Protein AF-A0A1V2QQ95-F1 (afdb_monomer_lite)

Structure (mmCIF, N/CA/C/O backbone):
data_AF-A0A1V2QQ95-F1
#
_entry.id   AF-A0A1V2QQ95-F1
#
loop_
_atom_site.group_PDB
_atom_site.id
_atom_site.type_symbol
_atom_site.label_atom_id
_atom_site.label_alt_id
_atom_site.label_comp_id
_atom_site.label_asym_id
_atom_site.label_entity_id
_atom_site.label_seq_id
_atom_site.pdbx_PDB_ins_code
_atom_site.Cartn_x
_atom_site.Cartn_y
_atom_site.Cartn_z
_atom_site.occupancy
_atom_site.B_iso_or_equiv
_atom_site.auth_seq_id
_atom_site.auth_comp_id
_atom_site.auth_asym_id
_atom_site.auth_atom_id
_atom_site.pdbx_PDB_model_num
ATOM 1 N N . MET A 1 1 ? -4.176 7.334 9.363 1.00 93.50 1 MET A N 1
ATOM 2 C CA . MET A 1 1 ? -3.766 6.579 8.163 1.00 93.50 1 MET A CA 1
ATOM 3 C C . MET A 1 1 ? -2.448 7.139 7.663 1.00 93.50 1 MET A C 1
ATOM 5 O O . MET A 1 1 ? -2.252 8.344 7.763 1.00 93.50 1 MET A O 1
ATOM 9 N N . VAL A 1 2 ? -1.557 6.286 7.158 1.00 97.81 2 VAL A N 1
ATOM 10 C CA . VAL A 1 2 ? -0.362 6.724 6.417 1.00 97.81 2 VAL A CA 1
ATOM 11 C C . VAL A 1 2 ? -0.610 6.485 4.929 1.00 97.81 2 VAL A C 1
ATOM 13 O O . VAL A 1 2 ? -0.994 5.378 4.548 1.00 97.81 2 VAL A O 1
ATOM 16 N N . LEU A 1 3 ? -0.411 7.517 4.114 1.00 97.88 3 LEU A N 1
ATOM 17 C CA . LEU A 1 3 ? -0.564 7.515 2.664 1.00 97.88 3 LEU A CA 1
ATOM 18 C C . LEU A 1 3 ? 0.804 7.745 2.015 1.00 97.88 3 LEU A C 1
ATOM 20 O O . LEU A 1 3 ? 1.397 8.804 2.184 1.00 97.88 3 LEU A O 1
ATOM 24 N N . GLY A 1 4 ? 1.287 6.758 1.264 1.00 98.12 4 GLY A N 1
ATOM 25 C CA . GLY A 1 4 ? 2.374 6.940 0.308 1.00 98.12 4 GLY A CA 1
ATOM 26 C C . GLY A 1 4 ? 1.791 7.271 -1.059 1.00 98.12 4 GLY A C 1
ATOM 27 O O . GLY A 1 4 ? 1.006 6.479 -1.584 1.00 98.12 4 GLY A O 1
ATOM 28 N N . ARG A 1 5 ? 2.149 8.420 -1.621 1.00 97.44 5 ARG A N 1
ATOM 29 C CA . ARG A 1 5 ? 1.625 8.914 -2.895 1.00 97.44 5 ARG A CA 1
ATOM 30 C C . ARG A 1 5 ? 2.735 8.951 -3.939 1.00 97.44 5 ARG A C 1
ATOM 32 O O . ARG A 1 5 ? 3.762 9.581 -3.718 1.00 97.44 5 ARG A O 1
ATOM 39 N N . ALA A 1 6 ? 2.518 8.308 -5.081 1.00 96.75 6 ALA A N 1
ATOM 40 C CA . ALA A 1 6 ? 3.438 8.430 -6.199 1.00 96.75 6 ALA A CA 1
ATOM 41 C C . ALA A 1 6 ? 3.360 9.810 -6.867 1.00 96.75 6 ALA A C 1
ATOM 43 O O . ALA A 1 6 ? 2.293 10.422 -6.910 1.00 96.75 6 ALA A O 1
ATOM 44 N N . THR A 1 7 ? 4.476 10.273 -7.431 1.00 96.38 7 THR A N 1
ATOM 45 C CA . THR A 1 7 ? 4.555 11.552 -8.165 1.00 96.38 7 THR A CA 1
ATOM 46 C C . THR A 1 7 ? 4.824 11.378 -9.659 1.00 96.38 7 THR A C 1
ATOM 48 O O . THR A 1 7 ? 5.127 12.357 -10.338 1.00 96.38 7 THR A O 1
ATOM 51 N N . ASP A 1 8 ? 4.778 10.147 -10.176 1.00 94.44 8 ASP A N 1
ATOM 52 C CA . ASP A 1 8 ? 4.948 9.891 -11.608 1.00 94.44 8 ASP A CA 1
ATOM 53 C C . ASP A 1 8 ? 3.759 10.482 -12.392 1.00 94.44 8 ASP A C 1
ATOM 55 O O . ASP A 1 8 ? 2.617 10.082 -12.141 1.00 94.44 8 ASP A O 1
ATOM 59 N N . PRO A 1 9 ? 3.988 11.406 -13.349 1.00 93.12 9 PRO A N 1
ATOM 60 C CA . PRO A 1 9 ? 2.925 11.964 -14.184 1.00 93.12 9 PRO A CA 1
ATOM 61 C C . PRO A 1 9 ? 2.194 10.921 -15.047 1.00 93.12 9 PRO A C 1
ATOM 63 O O . PRO A 1 9 ? 1.116 11.217 -15.559 1.00 93.12 9 PRO A O 1
ATOM 66 N N . ALA A 1 10 ? 2.733 9.707 -15.213 1.00 91.69 10 ALA A N 1
ATOM 67 C CA . ALA A 1 10 ? 2.034 8.607 -15.875 1.00 91.69 10 ALA A CA 1
ATOM 68 C C . ALA A 1 10 ? 0.791 8.126 -15.100 1.00 91.69 10 ALA A C 1
ATOM 70 O O . ALA A 1 10 ? -0.090 7.497 -15.692 1.00 91.69 10 ALA A O 1
ATOM 71 N N . PHE A 1 11 ? 0.693 8.429 -13.800 1.00 94.81 11 PHE A N 1
ATOM 72 C CA . PHE A 1 11 ? -0.477 8.113 -12.987 1.00 94.81 11 PHE A CA 1
ATOM 73 C C . PHE A 1 11 ? -1.604 9.133 -13.173 1.00 94.81 11 PHE A C 1
ATOM 75 O O . PHE A 1 11 ? -1.797 10.065 -12.394 1.00 94.81 11 PHE A O 1
ATOM 82 N N . THR A 1 12 ? -2.380 8.925 -14.231 1.00 96.25 12 THR A N 1
ATOM 83 C CA . THR A 1 12 ? -3.484 9.808 -14.635 1.00 96.25 12 THR A CA 1
ATOM 84 C C . THR A 1 12 ? -4.732 9.693 -13.759 1.00 96.25 12 THR A C 1
ATOM 86 O O . THR A 1 12 ? -5.551 10.610 -13.737 1.00 96.25 12 THR A O 1
ATOM 89 N N . ALA A 1 13 ? -4.915 8.577 -13.045 1.00 95.25 13 ALA A N 1
ATOM 90 C CA . ALA A 1 13 ? -6.100 8.342 -12.220 1.00 95.25 13 ALA A CA 1
ATOM 91 C C . ALA A 1 13 ? -5.911 8.766 -10.754 1.00 95.25 13 ALA A C 1
ATOM 93 O O . ALA A 1 13 ? -6.912 8.890 -10.040 1.00 95.25 13 ALA A O 1
ATOM 94 N N . LEU A 1 14 ? -4.665 9.010 -10.328 1.00 95.25 14 LEU A N 1
ATOM 95 C CA . LEU A 1 14 ? -4.261 9.230 -8.938 1.00 95.25 14 LEU A CA 1
ATOM 96 C C . LEU A 1 14 ? -5.127 10.248 -8.194 1.00 95.25 14 LEU A C 1
ATOM 98 O O . LEU A 1 14 ? -5.685 9.913 -7.153 1.00 95.25 14 LEU A O 1
ATOM 102 N N . ASP A 1 15 ? -5.258 11.471 -8.712 1.00 95.88 15 ASP A N 1
ATOM 103 C CA . ASP A 1 15 ? -5.989 12.532 -8.008 1.00 95.88 15 ASP A CA 1
ATOM 104 C C . ASP A 1 15 ? -7.464 12.180 -7.841 1.00 95.88 15 ASP A C 1
ATOM 106 O O . ASP A 1 15 ? -7.989 12.198 -6.728 1.00 95.88 15 ASP A O 1
ATOM 110 N N . SER A 1 16 ? -8.113 11.759 -8.931 1.00 96.50 16 SER A N 1
ATOM 111 C CA . SER A 1 16 ? -9.520 11.352 -8.889 1.00 96.50 16 SER A CA 1
ATOM 112 C C . SER A 1 16 ? -9.752 10.194 -7.913 1.00 96.50 16 SER A C 1
ATOM 114 O O . SER A 1 16 ? -10.780 10.138 -7.239 1.00 96.50 16 SER A O 1
ATOM 116 N N . HIS A 1 17 ? -8.793 9.268 -7.837 1.00 96.12 17 HIS A N 1
ATOM 117 C CA . HIS A 1 17 ? -8.827 8.116 -6.951 1.00 96.12 17 HIS A CA 1
ATOM 118 C C . HIS A 1 17 ? -8.676 8.536 -5.490 1.00 96.12 17 HIS A C 1
ATOM 120 O O . HIS A 1 17 ? -9.495 8.169 -4.653 1.00 96.12 17 HIS A O 1
ATOM 126 N N . LEU A 1 18 ? -7.675 9.359 -5.171 1.00 95.25 18 LEU A N 1
ATOM 127 C CA . LEU A 1 18 ? -7.460 9.834 -3.806 1.00 95.25 18 LEU A CA 1
ATOM 128 C C . LEU A 1 18 ? -8.619 10.696 -3.295 1.00 95.25 18 LEU A C 1
ATOM 130 O O . LEU A 1 18 ? -8.930 10.605 -2.108 1.00 95.25 18 LEU A O 1
ATOM 134 N N . THR A 1 19 ? -9.298 11.460 -4.158 1.00 95.31 19 THR A N 1
ATOM 135 C CA . THR A 1 19 ? -10.552 12.138 -3.794 1.00 95.31 19 THR A CA 1
ATOM 136 C C . THR A 1 19 ? -11.601 11.129 -3.329 1.00 95.31 19 THR A C 1
ATOM 138 O O . THR A 1 19 ? -12.083 11.240 -2.206 1.00 95.31 19 THR A O 1
ATOM 141 N N . ARG A 1 20 ? -11.873 10.072 -4.109 1.00 94.12 20 ARG A N 1
ATOM 142 C CA . ARG A 1 20 ? -12.850 9.034 -3.724 1.00 94.12 20 ARG A CA 1
ATOM 143 C C . ARG A 1 20 ? -12.475 8.314 -2.429 1.00 94.12 20 ARG A C 1
ATOM 145 O O . ARG A 1 20 ? -13.341 8.039 -1.603 1.00 94.12 20 ARG A O 1
ATOM 152 N N . VAL A 1 21 ? -11.189 8.029 -2.226 1.00 92.31 21 VAL A N 1
ATOM 153 C CA . VAL A 1 21 ? -10.689 7.409 -0.988 1.00 92.31 21 VAL A CA 1
ATOM 154 C C . VAL A 1 21 ? -10.898 8.337 0.214 1.00 92.31 21 VAL A C 1
ATOM 156 O O . VAL A 1 21 ? -11.308 7.868 1.275 1.00 92.31 21 VAL A O 1
ATOM 159 N N . ARG A 1 22 ? -10.644 9.643 0.067 1.00 92.00 22 ARG A N 1
ATOM 160 C CA . ARG A 1 22 ? -10.871 10.636 1.130 1.00 92.00 22 ARG A CA 1
ATOM 161 C C . ARG A 1 22 ? -12.356 10.776 1.457 1.00 92.00 22 ARG A C 1
ATOM 163 O O . ARG A 1 22 ? -12.709 10.737 2.633 1.00 92.00 22 ARG A O 1
ATOM 170 N N . ASP A 1 23 ? -13.207 10.843 0.439 1.00 91.31 23 ASP A N 1
ATOM 171 C CA . ASP A 1 23 ? -14.662 10.941 0.601 1.00 91.31 23 ASP A CA 1
ATOM 172 C C . ASP A 1 23 ? -15.246 9.701 1.292 1.00 91.31 23 ASP A C 1
ATOM 174 O O . ASP A 1 23 ? -16.159 9.805 2.110 1.00 91.31 23 ASP A O 1
ATOM 178 N N . ALA A 1 24 ? -14.686 8.519 1.019 1.00 87.81 24 ALA A N 1
ATOM 179 C CA . ALA A 1 24 ? -15.089 7.273 1.663 1.00 87.81 24 ALA A CA 1
ATOM 180 C C . ALA A 1 24 ? -14.653 7.160 3.136 1.00 87.81 24 ALA A C 1
ATOM 182 O O . ALA A 1 24 ? -15.141 6.276 3.842 1.00 87.81 24 ALA A O 1
ATOM 183 N N . LEU A 1 25 ? -13.727 8.009 3.598 1.00 86.56 25 LEU A N 1
ATOM 184 C CA . LEU A 1 25 ? -13.100 7.931 4.921 1.00 86.56 25 LEU A CA 1
ATOM 185 C C . LEU A 1 25 ? -13.152 9.273 5.671 1.00 86.56 25 LEU A C 1
ATOM 187 O O . LEU A 1 25 ? -12.103 9.813 6.053 1.00 86.56 25 LEU A O 1
ATOM 191 N N . PRO A 1 26 ? -14.359 9.817 5.928 1.00 84.50 26 PRO A N 1
ATOM 192 C CA . PRO A 1 26 ? -14.502 11.071 6.652 1.00 84.50 26 PRO A CA 1
ATOM 193 C C . PRO A 1 26 ? -13.953 10.942 8.080 1.00 84.50 26 PRO A C 1
ATOM 195 O O . PRO A 1 26 ? -14.131 9.928 8.753 1.00 84.50 26 PRO A O 1
ATOM 198 N N . GLY A 1 27 ? -13.262 11.983 8.552 1.00 85.12 27 GLY A N 1
ATOM 199 C CA . GLY A 1 27 ? -12.723 12.043 9.918 1.00 85.12 27 GLY A CA 1
ATOM 200 C C . GLY A 1 27 ? -11.434 11.247 10.159 1.00 85.12 27 GLY A C 1
ATOM 201 O O . GLY A 1 27 ? -10.900 11.278 11.267 1.00 85.12 27 GLY A O 1
ATOM 202 N N . VAL A 1 28 ? -10.883 10.568 9.148 1.00 87.44 28 VAL A N 1
ATOM 203 C CA . VAL A 1 28 ? -9.571 9.917 9.264 1.00 87.44 28 VAL A CA 1
ATOM 204 C C . VAL A 1 28 ? -8.459 10.965 9.215 1.00 87.44 28 VAL A C 1
ATOM 206 O O . VAL A 1 28 ? -8.436 11.815 8.332 1.00 87.44 28 VAL A O 1
ATOM 209 N N . SER A 1 29 ? -7.496 10.894 10.138 1.00 91.56 29 SER A N 1
ATOM 210 C CA . SER A 1 29 ? -6.269 11.701 10.070 1.00 91.56 29 SER A CA 1
ATOM 211 C C . SER A 1 29 ? -5.281 11.105 9.067 1.00 91.56 29 SER A C 1
ATOM 213 O O . SER A 1 29 ? -5.034 9.893 9.084 1.00 91.56 29 SER A O 1
ATOM 215 N N . TRP A 1 30 ? -4.673 11.950 8.235 1.00 93.69 30 TRP A N 1
ATOM 216 C CA . TRP A 1 30 ? -3.773 11.544 7.154 1.00 93.69 30 TRP A CA 1
ATOM 217 C C . TRP A 1 30 ? -2.354 12.031 7.420 1.00 93.69 30 TRP A C 1
ATOM 219 O O . TRP A 1 30 ? -2.137 13.216 7.653 1.00 93.69 30 TRP A O 1
ATOM 229 N N . LEU A 1 31 ? -1.393 11.115 7.346 1.00 96.75 31 LEU A N 1
ATOM 230 C CA . LEU A 1 31 ? 0.012 11.443 7.143 1.00 96.75 31 LEU A CA 1
ATOM 231 C C . LEU A 1 31 ? 0.336 11.080 5.699 1.00 96.75 31 LEU A C 1
ATOM 233 O O . LEU A 1 31 ? 0.376 9.896 5.367 1.00 96.75 31 LEU A O 1
ATOM 237 N N . GLU A 1 32 ? 0.503 12.088 4.852 1.00 97.50 32 GLU A N 1
ATOM 238 C CA . GLU A 1 32 ? 0.848 11.915 3.443 1.00 97.50 32 GLU A CA 1
ATOM 239 C C . GLU A 1 32 ? 2.353 12.093 3.251 1.00 97.50 32 GLU A C 1
ATOM 241 O O . GLU A 1 32 ? 2.962 12.986 3.838 1.00 97.50 32 GLU A O 1
ATOM 246 N N . ALA A 1 33 ? 2.948 11.213 2.455 1.00 97.94 33 ALA A N 1
ATOM 247 C CA . ALA A 1 33 ? 4.340 11.280 2.056 1.00 97.94 33 ALA A CA 1
ATOM 248 C C . ALA A 1 33 ? 4.467 10.891 0.583 1.00 97.94 33 ALA A C 1
ATOM 250 O O . ALA A 1 33 ? 3.868 9.914 0.132 1.00 97.94 33 ALA A O 1
ATOM 251 N N . ASP A 1 34 ? 5.287 11.632 -0.143 1.00 97.25 34 ASP A N 1
ATOM 252 C CA . ASP A 1 34 ? 5.606 11.430 -1.557 1.00 97.25 34 ASP A CA 1
ATOM 253 C C . ASP A 1 34 ? 7.096 11.113 -1.791 1.00 97.25 34 ASP A C 1
ATOM 255 O O . ASP A 1 34 ? 7.507 10.788 -2.903 1.00 97.25 34 ASP A O 1
ATOM 259 N N . HIS A 1 35 ? 7.892 11.118 -0.720 1.00 96.69 35 HIS A N 1
ATOM 260 C CA . HIS A 1 35 ? 9.298 10.719 -0.690 1.00 96.69 35 HIS A CA 1
ATOM 261 C C . HIS A 1 35 ? 9.511 9.495 0.205 1.00 96.69 35 HIS A C 1
ATOM 263 O O . HIS A 1 35 ? 8.866 9.351 1.251 1.00 96.69 35 HIS A O 1
ATOM 269 N N . ARG A 1 36 ? 10.469 8.625 -0.146 1.00 96.31 36 ARG A N 1
ATOM 270 C CA . ARG A 1 36 ? 10.787 7.418 0.642 1.00 96.31 36 ARG A CA 1
ATOM 271 C C . ARG A 1 36 ? 11.201 7.770 2.068 1.00 96.31 36 ARG A C 1
ATOM 273 O O . ARG A 1 36 ? 10.756 7.099 2.998 1.00 96.31 36 ARG A O 1
ATOM 280 N N . ALA A 1 37 ? 12.048 8.784 2.252 1.00 95.81 37 ALA A N 1
ATOM 281 C CA . ALA A 1 37 ? 12.508 9.191 3.583 1.00 95.81 37 ALA A CA 1
ATOM 282 C C . ALA A 1 37 ? 11.337 9.633 4.481 1.00 95.81 37 ALA A C 1
ATOM 284 O O . ALA A 1 37 ? 11.134 9.058 5.550 1.00 95.81 37 ALA A O 1
ATOM 285 N N . ALA A 1 38 ? 10.503 10.556 3.991 1.00 97.06 38 ALA A N 1
ATOM 286 C CA . ALA A 1 38 ? 9.314 11.029 4.699 1.00 97.06 38 ALA A CA 1
ATOM 287 C C . ALA A 1 38 ? 8.317 9.897 4.998 1.00 97.06 38 ALA A C 1
ATOM 289 O O . ALA A 1 38 ? 7.762 9.836 6.096 1.00 97.06 38 ALA A O 1
ATOM 290 N N . LEU A 1 39 ? 8.128 8.955 4.063 1.00 97.75 39 LEU A N 1
ATOM 291 C CA . LEU A 1 39 ? 7.288 7.780 4.290 1.00 97.75 39 LEU A CA 1
ATOM 292 C C . LEU A 1 39 ? 7.844 6.917 5.430 1.00 97.75 39 LEU A C 1
ATOM 294 O O . LEU A 1 39 ? 7.095 6.540 6.329 1.00 97.75 39 LEU A O 1
ATOM 298 N N . LEU A 1 40 ? 9.143 6.603 5.421 1.00 96.69 40 LEU A N 1
ATOM 299 C CA . LEU A 1 40 ? 9.767 5.799 6.475 1.00 96.69 40 LEU A CA 1
ATOM 300 C C . LEU A 1 40 ? 9.679 6.482 7.839 1.00 96.69 40 LEU A C 1
ATOM 302 O O . LEU A 1 40 ? 9.363 5.817 8.827 1.00 96.69 40 LEU A O 1
ATOM 306 N N . ASP A 1 41 ? 9.913 7.788 7.898 1.00 95.88 41 ASP A N 1
ATOM 307 C CA . ASP A 1 41 ? 9.817 8.551 9.139 1.00 95.88 41 ASP A CA 1
ATOM 308 C C . ASP A 1 41 ? 8.377 8.588 9.652 1.00 95.88 41 ASP A C 1
ATOM 310 O O . ASP A 1 41 ? 8.137 8.294 10.824 1.00 95.88 41 ASP A O 1
ATOM 314 N N . GLY A 1 42 ? 7.396 8.796 8.771 1.00 96.44 42 GLY A N 1
ATOM 315 C CA . GLY A 1 42 ? 5.978 8.705 9.115 1.00 96.44 42 GLY A CA 1
ATOM 316 C C . GLY A 1 42 ? 5.576 7.320 9.627 1.00 96.44 42 GLY A C 1
ATOM 317 O O . GLY A 1 42 ? 4.887 7.199 10.645 1.00 96.44 42 GLY A O 1
ATOM 318 N N . LEU A 1 43 ? 6.050 6.253 8.981 1.00 96.88 43 LEU A N 1
ATOM 319 C CA . LEU A 1 43 ? 5.820 4.870 9.408 1.00 96.88 43 LEU A CA 1
ATOM 320 C C . LEU A 1 43 ? 6.479 4.551 10.758 1.00 96.88 43 LEU A C 1
ATOM 322 O O . LEU A 1 43 ? 5.925 3.767 11.535 1.00 96.88 43 LEU A O 1
ATOM 326 N N . ARG A 1 44 ? 7.641 5.148 11.053 1.00 95.69 44 ARG A N 1
ATOM 327 C CA . ARG A 1 44 ? 8.341 4.998 12.336 1.00 95.69 44 ARG A CA 1
ATOM 328 C C . ARG A 1 44 ? 7.735 5.840 13.442 1.00 95.69 44 ARG A C 1
ATOM 330 O O . ARG A 1 44 ? 7.773 5.392 14.580 1.00 95.69 44 ARG A O 1
ATOM 337 N N . ALA A 1 45 ? 7.223 7.029 13.155 1.00 94.88 45 ALA A N 1
ATOM 338 C CA . ALA A 1 45 ? 6.719 7.956 14.165 1.00 94.88 45 ALA A CA 1
ATOM 339 C C . ALA A 1 45 ? 5.265 7.666 14.573 1.00 94.88 45 ALA A C 1
ATOM 341 O O . ALA A 1 45 ? 4.841 8.057 15.657 1.00 94.88 45 ALA A O 1
ATOM 342 N N . SER A 1 46 ? 4.503 6.954 13.739 1.00 95.44 46 SER A N 1
ATOM 343 C CA . SER A 1 46 ? 3.061 6.764 13.932 1.00 95.44 46 SER A CA 1
ATOM 344 C C . SER A 1 46 ? 2.657 5.346 14.369 1.00 95.44 46 SER A C 1
ATOM 346 O O . SER A 1 46 ? 3.466 4.417 14.461 1.00 95.44 46 SER A O 1
ATOM 348 N N . GLN A 1 47 ? 1.368 5.185 14.682 1.00 96.38 47 GLN A N 1
ATOM 349 C CA . GLN A 1 47 ? 0.692 3.903 14.916 1.00 96.38 47 GLN A CA 1
ATOM 350 C C . GLN A 1 47 ? -0.527 3.805 13.987 1.00 96.38 47 GLN A C 1
ATOM 352 O O . GLN A 1 47 ? -1.661 3.997 14.427 1.00 96.38 47 GLN A O 1
ATOM 357 N N . PRO A 1 48 ? -0.319 3.588 12.677 1.00 96.19 48 PRO A N 1
ATOM 358 C CA . PRO A 1 48 ? -1.413 3.609 11.720 1.00 96.19 48 PRO A CA 1
ATOM 359 C C . PRO A 1 48 ? -2.308 2.379 11.886 1.00 96.19 48 PRO A C 1
ATOM 361 O O . PRO A 1 48 ? -1.815 1.279 12.122 1.00 96.19 48 PRO A O 1
ATOM 364 N N . SER A 1 49 ? -3.616 2.544 11.700 1.00 94.00 49 SER A N 1
ATOM 365 C CA . SER A 1 49 ? -4.552 1.420 11.508 1.00 94.00 49 SER A CA 1
ATOM 366 C C . SER A 1 49 ? -4.642 0.992 10.035 1.00 94.00 49 SER A C 1
ATOM 368 O O . SER A 1 49 ? -5.025 -0.134 9.730 1.00 94.00 49 SER A O 1
ATOM 370 N N . LEU A 1 50 ? -4.247 1.886 9.122 1.00 94.94 50 LEU A N 1
ATOM 371 C CA . LEU A 1 50 ? -4.180 1.663 7.679 1.00 94.94 50 LEU A CA 1
ATOM 372 C C . LEU A 1 50 ? -2.937 2.349 7.106 1.00 94.94 50 LEU A C 1
ATOM 374 O O . LEU A 1 50 ? -2.687 3.528 7.390 1.00 94.94 50 LEU A O 1
ATOM 378 N N . ILE A 1 51 ? -2.197 1.602 6.291 1.00 97.75 51 ILE A N 1
ATOM 379 C CA . ILE A 1 51 ? -1.117 2.090 5.434 1.00 97.75 51 ILE A CA 1
ATOM 380 C C . ILE A 1 51 ? -1.555 1.855 3.990 1.00 97.75 51 ILE A C 1
ATOM 382 O O . ILE A 1 51 ? -1.876 0.728 3.623 1.00 97.75 51 ILE A O 1
ATOM 386 N N . TYR A 1 52 ? -1.564 2.898 3.173 1.00 97.69 52 TYR A N 1
ATOM 387 C CA . TYR A 1 52 ? -1.957 2.818 1.771 1.00 97.69 52 TYR A CA 1
ATOM 388 C C . TYR A 1 52 ? -0.867 3.420 0.905 1.00 97.69 52 TYR A C 1
ATOM 390 O O . TYR A 1 52 ? -0.544 4.595 1.058 1.00 97.69 52 TYR A O 1
ATOM 398 N N . LEU A 1 53 ? -0.293 2.623 0.012 1.00 98.31 5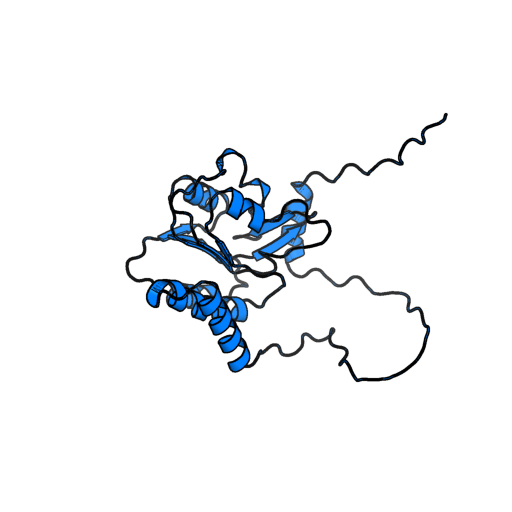3 LEU A N 1
ATOM 399 C CA . LEU A 1 53 ? 0.751 3.068 -0.901 1.00 98.31 53 LEU A CA 1
ATOM 400 C C . LEU A 1 53 ? 0.204 3.032 -2.325 1.00 98.31 53 LEU A C 1
ATOM 402 O O . LEU A 1 53 ? -0.032 1.952 -2.860 1.00 98.31 53 LEU A O 1
ATOM 406 N N . TYR A 1 54 ? 0.019 4.202 -2.927 1.00 97.81 54 TYR A N 1
ATOM 407 C CA . TYR A 1 54 ? -0.175 4.351 -4.363 1.00 97.81 54 TYR A CA 1
ATOM 408 C C . TYR A 1 54 ? 1.202 4.483 -4.999 1.00 97.81 54 TYR A C 1
ATOM 410 O O . TYR A 1 54 ? 1.877 5.489 -4.788 1.00 97.81 54 TYR A O 1
ATOM 418 N N . CYS A 1 55 ? 1.668 3.448 -5.689 1.00 97.06 55 CYS A N 1
ATOM 419 C CA . CYS A 1 55 ? 3.090 3.311 -5.984 1.00 97.06 55 CYS A CA 1
ATOM 420 C C . CYS A 1 55 ? 3.366 2.532 -7.269 1.00 97.06 55 CYS A C 1
ATOM 422 O O . CYS A 1 55 ? 2.533 1.771 -7.761 1.00 97.06 55 CYS A O 1
ATOM 424 N N . HIS A 1 56 ? 4.594 2.658 -7.769 1.00 95.62 56 HIS A N 1
ATOM 425 C CA . HIS A 1 56 ? 5.171 1.598 -8.587 1.00 95.62 56 HIS A CA 1
ATOM 426 C C . HIS A 1 56 ? 5.598 0.455 -7.678 1.00 95.62 56 HIS A C 1
ATOM 428 O O . HIS A 1 56 ? 6.028 0.680 -6.547 1.00 95.62 56 HIS A O 1
ATOM 434 N N . GLY A 1 57 ? 5.537 -0.764 -8.187 1.00 93.19 57 GLY A N 1
ATOM 435 C CA . GLY A 1 57 ? 6.075 -1.927 -7.506 1.00 93.19 57 GLY A CA 1
ATOM 436 C C . GLY A 1 57 ? 6.783 -2.844 -8.481 1.00 93.19 57 GLY A C 1
ATOM 437 O O . GLY A 1 57 ? 6.720 -2.667 -9.700 1.00 93.19 57 GLY A O 1
ATOM 438 N N . GLY A 1 58 ? 7.484 -3.818 -7.922 1.00 89.81 58 GLY A N 1
ATOM 439 C CA . GLY A 1 58 ? 8.139 -4.846 -8.703 1.00 89.81 58 GLY A CA 1
ATOM 440 C C . GLY A 1 58 ? 9.115 -5.663 -7.879 1.00 89.81 58 GLY A C 1
ATOM 441 O O . GLY A 1 58 ? 9.185 -5.572 -6.650 1.00 89.81 58 GLY A O 1
ATOM 442 N N . ILE A 1 59 ? 9.895 -6.467 -8.593 1.00 88.12 59 ILE A N 1
ATOM 443 C CA . ILE A 1 59 ? 10.975 -7.271 -8.033 1.00 88.12 59 ILE A CA 1
ATOM 444 C C . ILE A 1 59 ? 12.262 -6.900 -8.766 1.00 88.12 59 ILE A C 1
ATOM 446 O O . ILE A 1 59 ? 12.303 -6.916 -9.995 1.00 88.12 59 ILE A O 1
ATOM 450 N N . ALA A 1 60 ? 13.329 -6.617 -8.021 1.00 86.69 60 ALA A N 1
ATOM 451 C CA . ALA A 1 60 ? 14.673 -6.504 -8.578 1.00 86.69 60 ALA A CA 1
ATOM 452 C C . ALA A 1 60 ? 15.643 -7.355 -7.764 1.00 86.69 60 ALA A C 1
ATOM 454 O O . ALA A 1 60 ? 15.629 -7.314 -6.537 1.00 86.69 60 ALA A O 1
ATOM 455 N N . ASN A 1 61 ? 16.488 -8.135 -8.443 1.00 86.81 61 ASN A N 1
ATOM 456 C CA . ASN A 1 61 ? 17.484 -9.004 -7.803 1.00 86.81 61 ASN A CA 1
ATOM 457 C C . ASN A 1 61 ? 16.897 -9.922 -6.704 1.00 86.81 61 ASN A C 1
ATOM 459 O O . ASN A 1 61 ? 17.543 -10.167 -5.691 1.00 86.81 61 ASN A O 1
ATOM 463 N N . GLY A 1 62 ? 15.660 -10.406 -6.883 1.00 86.12 62 GLY A N 1
ATOM 464 C CA . GLY A 1 62 ? 14.969 -11.252 -5.897 1.00 86.12 62 GLY A CA 1
ATOM 465 C C . GLY A 1 62 ? 14.385 -10.499 -4.693 1.00 86.12 62 GLY A C 1
ATOM 466 O O . GLY A 1 62 ? 13.926 -11.127 -3.739 1.00 86.12 62 GLY A O 1
ATOM 467 N N . VAL A 1 63 ? 14.374 -9.164 -4.725 1.00 89.44 63 VAL A N 1
ATOM 468 C CA . VAL A 1 63 ? 13.882 -8.301 -3.645 1.00 89.44 63 VAL A CA 1
ATOM 469 C C . VAL A 1 63 ? 12.648 -7.541 -4.119 1.00 89.44 63 VAL A C 1
ATOM 471 O O . VAL A 1 63 ? 12.688 -6.860 -5.144 1.00 89.44 63 VAL A O 1
ATOM 474 N N . GLY A 1 64 ? 11.548 -7.659 -3.372 1.00 90.50 64 GLY A N 1
ATOM 475 C CA . GLY A 1 64 ? 10.342 -6.870 -3.633 1.00 90.50 64 GLY A CA 1
ATOM 476 C C . GLY A 1 64 ? 10.534 -5.407 -3.230 1.00 90.50 64 GLY A C 1
ATOM 477 O O . GLY A 1 64 ? 11.121 -5.130 -2.177 1.00 90.50 64 GLY A O 1
ATOM 478 N N . TYR A 1 65 ? 10.023 -4.486 -4.046 1.00 93.38 65 TYR A N 1
ATOM 479 C CA . TYR A 1 65 ? 10.111 -3.050 -3.799 1.00 93.38 65 TYR A CA 1
ATOM 480 C C . TYR A 1 65 ? 8.808 -2.313 -4.119 1.00 93.38 65 TYR A C 1
ATOM 482 O O . TYR A 1 65 ? 7.970 -2.794 -4.884 1.00 93.38 65 TYR A O 1
ATOM 490 N N . VAL A 1 66 ? 8.684 -1.113 -3.553 1.00 96.12 66 VAL A N 1
ATOM 491 C CA . VAL A 1 66 ? 7.711 -0.086 -3.927 1.00 96.12 66 VAL A CA 1
ATOM 492 C C . VAL A 1 66 ? 8.415 1.259 -4.087 1.00 96.12 66 VAL A C 1
ATOM 494 O O . VAL A 1 66 ? 9.322 1.586 -3.324 1.00 96.12 66 VAL A O 1
ATOM 497 N N . ALA A 1 67 ? 8.012 2.050 -5.074 1.00 96.31 67 ALA A N 1
ATOM 498 C CA . ALA A 1 67 ? 8.582 3.364 -5.346 1.00 96.31 67 ALA A CA 1
ATOM 499 C C . ALA A 1 67 ? 7.471 4.415 -5.430 1.00 96.31 67 ALA A C 1
ATOM 501 O O . ALA A 1 67 ? 6.482 4.220 -6.140 1.00 96.31 67 ALA A O 1
ATOM 502 N N . LEU A 1 68 ? 7.645 5.524 -4.710 1.00 96.81 68 LEU A N 1
ATOM 503 C CA . LEU A 1 68 ? 6.790 6.709 -4.847 1.00 96.81 68 LEU A CA 1
ATOM 504 C C . LEU A 1 68 ? 7.294 7.623 -5.970 1.00 96.81 68 LEU A C 1
ATOM 506 O O . LEU A 1 68 ? 6.515 8.295 -6.639 1.00 96.81 68 LEU A O 1
ATOM 510 N N . ARG A 1 69 ? 8.601 7.598 -6.225 1.00 95.75 69 ARG A N 1
ATOM 511 C CA . ARG A 1 69 ? 9.237 8.381 -7.276 1.00 95.75 69 ARG A CA 1
ATOM 512 C C . ARG A 1 69 ? 10.211 7.521 -8.061 1.00 95.75 69 ARG A C 1
ATOM 514 O O . ARG A 1 69 ? 10.819 6.606 -7.507 1.00 95.75 69 ARG A O 1
ATOM 521 N N . LEU A 1 70 ? 10.357 7.822 -9.347 1.00 91.19 70 LEU A N 1
ATOM 522 C CA . LEU A 1 70 ? 11.272 7.108 -10.243 1.00 91.19 70 LEU A CA 1
ATOM 523 C C . LEU A 1 70 ? 12.719 7.617 -10.156 1.00 91.19 70 LEU A C 1
ATOM 525 O O . LEU A 1 70 ? 13.631 6.942 -10.627 1.00 91.19 70 LEU A O 1
ATOM 529 N N . ASP A 1 71 ? 12.920 8.803 -9.581 1.00 91.56 71 ASP A N 1
ATOM 530 C CA . ASP A 1 71 ? 14.217 9.456 -9.369 1.00 91.56 71 ASP A CA 1
ATOM 531 C C . ASP A 1 71 ? 14.817 9.170 -7.979 1.00 91.56 71 ASP A C 1
ATOM 533 O O . ASP A 1 71 ? 15.928 9.607 -7.682 1.00 91.56 71 ASP A O 1
ATOM 537 N N . GLU A 1 72 ? 14.111 8.416 -7.134 1.00 91.81 72 GLU A N 1
ATOM 538 C CA . GLU A 1 72 ? 14.531 8.075 -5.777 1.00 91.81 72 GLU A CA 1
ATOM 539 C C . GLU A 1 72 ? 14.822 6.574 -5.647 1.00 91.81 72 GLU A C 1
ATOM 541 O O . GLU A 1 72 ? 14.262 5.728 -6.347 1.00 91.81 72 GLU A O 1
ATOM 546 N N . THR A 1 73 ? 15.694 6.226 -4.698 1.00 92.44 73 THR A N 1
ATOM 547 C CA . THR A 1 73 ? 15.836 4.836 -4.255 1.00 92.44 73 THR A CA 1
ATOM 548 C C . THR A 1 73 ? 14.471 4.308 -3.799 1.00 92.44 73 THR A C 1
ATOM 550 O O . THR A 1 73 ? 13.839 4.940 -2.950 1.00 92.44 73 THR A O 1
ATOM 553 N N . PRO A 1 74 ? 14.007 3.152 -4.296 1.00 94.25 74 PRO A N 1
ATOM 554 C CA . PRO A 1 74 ? 12.727 2.601 -3.878 1.00 94.25 74 PRO A CA 1
ATOM 555 C C . PRO A 1 74 ? 12.799 2.048 -2.452 1.00 94.25 74 PRO A C 1
ATOM 557 O O . PRO A 1 74 ? 13.861 1.710 -1.929 1.00 94.25 74 PRO A O 1
ATOM 560 N N . LEU A 1 75 ? 11.642 1.934 -1.813 1.00 94.81 75 LEU A N 1
ATOM 561 C CA . LEU A 1 75 ? 11.502 1.239 -0.546 1.00 94.81 75 LEU A CA 1
ATOM 562 C C . LEU A 1 75 ? 11.488 -0.262 -0.825 1.00 94.81 75 LEU A C 1
ATOM 564 O O . LEU A 1 75 ? 10.668 -0.756 -1.596 1.00 94.81 75 LEU A O 1
ATOM 568 N N . THR A 1 76 ? 12.383 -1.001 -0.193 1.00 94.25 76 THR A N 1
ATOM 569 C CA . THR A 1 76 ? 12.503 -2.443 -0.360 1.00 94.25 76 THR A CA 1
ATOM 570 C C . THR A 1 76 ? 12.120 -3.183 0.918 1.00 94.25 76 THR A C 1
ATOM 572 O O . THR A 1 76 ? 11.770 -2.627 1.959 1.00 94.25 76 THR A O 1
ATOM 575 N N . SER A 1 77 ? 12.192 -4.502 0.838 1.00 90.31 77 SER A N 1
ATOM 576 C CA . SER A 1 77 ? 12.041 -5.378 1.992 1.00 90.31 77 SER A CA 1
ATOM 577 C C . SER A 1 77 ? 13.102 -5.133 3.098 1.00 90.31 77 SER A C 1
ATOM 579 O O . SER A 1 77 ? 12.865 -5.489 4.254 1.00 90.31 77 SER A O 1
ATOM 581 N N . TYR A 1 78 ? 14.259 -4.535 2.775 1.00 91.50 78 TYR A N 1
ATOM 582 C CA . TYR A 1 78 ? 15.370 -4.337 3.718 1.00 91.50 78 TYR A CA 1
ATOM 583 C C . TYR A 1 78 ? 15.145 -3.193 4.707 1.00 91.50 78 TYR A C 1
ATOM 585 O O . TYR A 1 78 ? 15.681 -3.235 5.809 1.00 91.50 78 TYR A O 1
ATOM 593 N N . GLU A 1 79 ? 14.326 -2.208 4.349 1.00 92.69 79 GLU A N 1
ATOM 594 C CA . GLU A 1 79 ? 13.976 -1.075 5.205 1.00 92.69 79 GLU A CA 1
ATOM 595 C C . GLU A 1 79 ? 13.212 -1.506 6.463 1.00 92.69 79 GLU A C 1
ATOM 597 O O . GLU A 1 79 ? 13.263 -0.830 7.490 1.00 92.69 79 GLU A O 1
ATOM 602 N N . PHE A 1 80 ? 12.531 -2.651 6.401 1.00 91.31 80 PHE A N 1
ATOM 603 C CA . PHE A 1 80 ? 11.844 -3.268 7.531 1.00 91.31 80 PHE A CA 1
ATOM 604 C C . PHE A 1 80 ? 12.784 -4.232 8.266 1.00 91.31 80 PHE A C 1
ATOM 606 O O . PHE A 1 80 ? 12.599 -5.454 8.270 1.00 91.31 80 PHE A O 1
ATOM 613 N N . ASP A 1 81 ? 13.823 -3.658 8.868 1.00 89.38 81 ASP A N 1
ATOM 614 C CA . ASP A 1 81 ? 14.842 -4.342 9.664 1.00 89.38 81 ASP A CA 1
ATOM 615 C C . ASP A 1 81 ? 14.418 -4.558 11.133 1.00 89.38 81 ASP A C 1
ATOM 617 O O . ASP A 1 81 ? 13.272 -4.340 11.520 1.00 89.38 81 ASP A O 1
ATOM 621 N N . ARG A 1 82 ? 15.348 -4.984 12.004 1.00 86.94 82 ARG A N 1
ATOM 622 C CA . ARG A 1 82 ? 15.070 -5.239 13.436 1.00 86.94 82 ARG A CA 1
ATOM 623 C C . ARG A 1 82 ? 14.387 -4.075 14.159 1.00 86.94 82 ARG A C 1
ATOM 625 O O . ARG A 1 82 ? 13.594 -4.359 15.054 1.00 86.94 82 ARG A O 1
ATOM 632 N N . GLY A 1 83 ? 14.624 -2.827 13.760 1.00 88.12 83 GLY A N 1
ATOM 633 C CA . GLY A 1 83 ? 13.952 -1.653 14.319 1.00 88.12 83 GLY A CA 1
ATOM 634 C C . GLY A 1 83 ? 12.460 -1.576 13.979 1.00 88.12 83 GLY A C 1
ATOM 635 O O . GLY A 1 83 ? 11.690 -0.958 14.711 1.00 88.12 83 GLY A O 1
ATOM 636 N N . PHE A 1 84 ? 12.024 -2.252 12.915 1.00 91.50 84 PHE A N 1
ATOM 637 C CA . PHE A 1 84 ? 10.618 -2.356 12.532 1.00 91.50 84 PHE A CA 1
ATOM 638 C C . PHE A 1 84 ? 9.891 -3.564 13.121 1.00 91.50 84 PHE A C 1
ATOM 640 O O . PHE A 1 84 ? 8.665 -3.622 13.034 1.00 91.50 84 PHE A O 1
ATOM 647 N N . ARG A 1 85 ? 10.588 -4.529 13.733 1.00 92.88 85 ARG A N 1
ATOM 648 C CA . ARG A 1 85 ? 9.962 -5.764 14.225 1.00 92.88 85 ARG A CA 1
ATOM 649 C C . ARG A 1 85 ? 8.819 -5.458 15.195 1.00 92.88 85 ARG A C 1
ATOM 651 O O . ARG A 1 85 ? 9.054 -4.939 16.283 1.00 92.88 85 ARG A O 1
ATOM 658 N N . ARG A 1 86 ? 7.591 -5.851 14.833 1.00 91.56 86 ARG A N 1
ATOM 659 C CA . ARG A 1 86 ? 6.364 -5.575 15.613 1.00 91.56 86 ARG A CA 1
ATOM 660 C C . ARG A 1 86 ? 6.237 -4.102 16.045 1.00 91.56 86 ARG A C 1
ATOM 662 O O . ARG A 1 86 ? 5.735 -3.813 17.131 1.00 91.56 86 ARG A O 1
ATOM 669 N N . ARG A 1 87 ? 6.691 -3.169 15.202 1.00 94.38 87 ARG A N 1
ATOM 670 C CA . ARG A 1 87 ? 6.694 -1.725 15.473 1.00 94.38 87 ARG A CA 1
ATOM 671 C C . ARG A 1 87 ? 5.290 -1.168 15.684 1.00 94.38 87 ARG A C 1
ATOM 673 O O . ARG A 1 87 ? 5.118 -0.238 16.477 1.00 94.38 87 ARG A O 1
ATOM 680 N N . TRP A 1 88 ? 4.305 -1.699 14.966 1.00 96.44 88 TRP A N 1
ATOM 681 C CA . TRP A 1 88 ? 2.933 -1.205 15.005 1.00 96.44 88 TRP A CA 1
ATOM 682 C C . TRP A 1 88 ? 2.061 -2.050 15.935 1.00 96.44 88 TRP A C 1
ATOM 684 O O . TRP A 1 88 ? 1.656 -3.162 15.600 1.00 96.44 88 TRP A O 1
ATOM 694 N N . ARG A 1 89 ? 1.729 -1.492 17.103 1.00 95.19 89 ARG A N 1
ATOM 695 C CA . ARG A 1 89 ? 0.793 -2.073 18.078 1.00 95.19 89 ARG A CA 1
ATOM 696 C C . ARG A 1 89 ? -0.644 -2.055 17.565 1.00 95.19 89 ARG A C 1
ATOM 698 O O . ARG A 1 89 ? -1.405 -2.961 17.878 1.00 95.19 89 ARG A O 1
ATOM 705 N N . SER A 1 90 ? -0.981 -1.060 16.746 1.00 95.19 90 SER A N 1
ATOM 706 C CA . SER A 1 90 ? -2.264 -0.930 16.044 1.00 95.19 90 SER A CA 1
ATOM 707 C C . SER A 1 90 ? -2.514 -2.030 15.009 1.00 95.19 90 SER A C 1
ATOM 709 O O . SER A 1 90 ? -3.647 -2.191 14.572 1.00 95.19 90 SER A O 1
ATOM 711 N N . ARG A 1 91 ? -1.469 -2.776 14.616 1.00 96.69 91 ARG A N 1
ATOM 712 C CA . ARG A 1 91 ? -1.506 -3.842 13.607 1.00 96.69 91 ARG A CA 1
ATOM 713 C C . ARG A 1 91 ? -2.211 -3.407 12.311 1.00 96.69 91 ARG A C 1
ATOM 715 O O . ARG A 1 91 ? -3.280 -3.924 11.998 1.00 96.69 91 ARG A O 1
ATOM 722 N N . PRO A 1 92 ? -1.631 -2.468 11.543 1.00 96.56 92 PRO A N 1
ATOM 723 C CA . PRO A 1 92 ? -2.283 -1.906 10.369 1.00 96.56 92 PRO A CA 1
ATOM 724 C C . PRO A 1 92 ? -2.630 -2.964 9.328 1.00 96.56 92 PRO A C 1
ATOM 726 O O . PRO A 1 92 ? -1.872 -3.916 9.116 1.00 96.56 92 PRO A O 1
ATOM 729 N N . LEU A 1 93 ? -3.720 -2.725 8.603 1.00 95.81 93 LEU A N 1
ATOM 730 C CA . LEU A 1 93 ? -3.862 -3.261 7.256 1.00 95.81 93 LEU A CA 1
ATOM 731 C C . LEU A 1 93 ? -2.959 -2.456 6.312 1.00 95.81 93 LEU A C 1
ATOM 733 O O . LEU A 1 93 ? -2.930 -1.227 6.382 1.00 95.81 93 LEU A O 1
ATOM 737 N N . VAL A 1 94 ? -2.224 -3.135 5.433 1.00 97.56 94 VAL A N 1
ATOM 738 C CA . VAL A 1 94 ? -1.393 -2.490 4.407 1.00 97.56 94 VAL A CA 1
ATOM 739 C C . VAL A 1 94 ? -1.986 -2.761 3.031 1.00 97.56 94 VAL A C 1
ATOM 741 O O . VAL A 1 94 ? -2.164 -3.918 2.663 1.00 97.56 94 VAL A O 1
ATOM 744 N N . LEU A 1 95 ? -2.263 -1.714 2.258 1.00 97.31 95 LEU A N 1
ATOM 745 C CA . LEU A 1 95 ? -2.691 -1.815 0.866 1.00 97.31 95 LEU A CA 1
ATOM 746 C C . LEU A 1 95 ? -1.599 -1.247 -0.047 1.00 97.31 95 LEU A C 1
ATOM 748 O O . LEU A 1 95 ? -1.283 -0.061 0.005 1.00 97.31 95 LEU A O 1
ATOM 752 N N . LEU A 1 96 ? -1.016 -2.114 -0.869 1.00 97.56 96 LEU A N 1
ATOM 753 C CA . LEU A 1 96 ? 0.024 -1.799 -1.841 1.00 97.56 96 LEU A CA 1
ATOM 754 C C . LEU A 1 96 ? -0.613 -1.678 -3.230 1.00 97.56 96 LEU A C 1
ATOM 756 O O . LEU A 1 96 ? -0.637 -2.641 -4.002 1.00 97.56 96 LEU A O 1
ATOM 760 N N . ASN A 1 97 ? -1.167 -0.505 -3.526 1.00 96.75 97 ASN A N 1
ATOM 761 C CA . ASN A 1 97 ? -1.813 -0.213 -4.797 1.00 96.75 97 ASN A CA 1
ATOM 762 C C . ASN A 1 97 ? -0.762 0.153 -5.862 1.00 96.75 97 ASN A C 1
ATOM 764 O O . ASN A 1 97 ? -0.395 1.314 -6.032 1.00 96.75 97 ASN A O 1
ATOM 768 N N . GLY A 1 98 ? -0.240 -0.875 -6.527 1.00 93.62 98 GLY A N 1
ATOM 769 C CA . GLY A 1 98 ? 0.792 -0.789 -7.560 1.00 93.62 98 GLY A CA 1
ATOM 770 C C . GLY A 1 98 ? 0.958 -2.128 -8.276 1.00 93.62 98 GLY A C 1
ATOM 771 O O . GLY A 1 98 ? 0.283 -3.094 -7.922 1.00 93.62 98 GLY A O 1
ATOM 772 N N . CYS A 1 99 ? 1.844 -2.210 -9.269 1.00 91.81 99 CYS A N 1
ATOM 773 C CA . CYS A 1 99 ? 2.146 -3.450 -10.002 1.00 91.81 99 CYS A CA 1
ATOM 774 C C . CYS A 1 99 ? 3.042 -4.397 -9.201 1.00 91.81 99 CYS A C 1
ATOM 776 O O . CYS A 1 99 ? 4.001 -3.942 -8.584 1.00 91.81 99 CYS A O 1
ATOM 778 N N . SER A 1 100 ? 2.777 -5.707 -9.258 1.00 91.00 100 SER A N 1
ATOM 779 C CA . SER A 1 100 ? 3.650 -6.758 -8.713 1.00 91.00 100 SER A CA 1
ATOM 780 C C . SER A 1 100 ? 4.130 -6.514 -7.262 1.00 91.00 100 SER A C 1
ATOM 782 O O . SER A 1 100 ? 5.211 -6.952 -6.866 1.00 91.00 100 SER A O 1
ATOM 784 N N . THR A 1 101 ? 3.339 -5.810 -6.444 1.00 93.00 101 THR A N 1
ATOM 785 C CA . THR A 1 101 ? 3.711 -5.380 -5.080 1.00 93.00 101 THR A CA 1
ATOM 786 C C . THR A 1 101 ? 3.681 -6.516 -4.057 1.00 93.00 101 THR A C 1
ATOM 788 O O . THR A 1 101 ? 4.353 -6.461 -3.024 1.00 93.00 101 THR A O 1
ATOM 791 N N . ALA A 1 102 ? 2.907 -7.557 -4.353 1.00 92.38 102 ALA A N 1
ATOM 792 C CA . ALA A 1 102 ? 2.778 -8.791 -3.592 1.00 92.38 102 ALA A CA 1
ATOM 793 C C . ALA A 1 102 ? 3.203 -10.020 -4.409 1.00 92.38 102 ALA A C 1
ATOM 795 O O . ALA A 1 102 ? 2.854 -11.142 -4.049 1.00 92.38 102 ALA A O 1
ATOM 796 N N . ALA A 1 103 ? 3.948 -9.815 -5.499 1.00 86.81 103 ALA A N 1
ATOM 797 C CA . ALA A 1 103 ? 4.482 -10.899 -6.306 1.00 86.81 103 ALA A CA 1
ATOM 798 C C . ALA A 1 103 ? 5.313 -11.854 -5.436 1.00 86.81 103 ALA A C 1
ATOM 800 O O . ALA A 1 103 ? 6.143 -11.405 -4.637 1.00 86.81 103 ALA A O 1
ATOM 801 N N . LEU A 1 104 ? 5.049 -13.153 -5.604 1.00 80.69 104 LEU A N 1
ATOM 802 C CA . LEU A 1 104 ? 5.769 -14.268 -4.997 1.00 80.69 104 LEU A CA 1
ATOM 803 C C . LEU A 1 104 ? 6.422 -15.071 -6.126 1.00 80.69 104 LEU A C 1
ATOM 805 O O . LEU A 1 104 ? 5.745 -15.745 -6.896 1.00 80.69 104 LEU A O 1
ATOM 809 N N . GLY A 1 105 ? 7.741 -14.958 -6.263 1.00 68.50 105 GLY A N 1
ATOM 810 C CA . GLY A 1 105 ? 8.500 -15.585 -7.345 1.00 68.50 105 GLY A CA 1
ATOM 811 C C . GLY A 1 105 ? 9.510 -16.623 -6.862 1.00 68.50 105 GLY A C 1
ATOM 812 O O . GLY A 1 105 ? 10.070 -16.519 -5.769 1.00 68.50 105 GLY A O 1
ATOM 813 N N . VAL A 1 106 ? 9.813 -17.605 -7.717 1.00 63.31 106 VAL A N 1
ATOM 814 C CA . VAL A 1 106 ? 10.965 -18.498 -7.512 1.00 63.31 106 VAL A CA 1
ATOM 815 C C . VAL A 1 106 ? 12.242 -17.649 -7.500 1.00 63.31 106 VAL A C 1
ATOM 817 O O . VAL A 1 106 ? 12.503 -16.906 -8.443 1.00 63.31 106 VAL A O 1
ATOM 820 N N . GLY A 1 107 ? 13.033 -17.749 -6.428 1.00 69.50 107 GLY A N 1
ATOM 821 C CA . GLY A 1 107 ? 14.246 -16.941 -6.236 1.00 69.50 107 GLY A CA 1
ATOM 822 C C . GLY A 1 107 ? 14.011 -15.566 -5.601 1.00 69.50 107 GLY A C 1
ATOM 823 O O . GLY A 1 107 ? 14.929 -14.748 -5.567 1.00 69.50 107 GLY A O 1
ATOM 824 N N . GLN A 1 108 ? 12.804 -15.296 -5.099 1.00 77.75 108 GLN A N 1
ATOM 825 C CA . GLN A 1 108 ? 12.547 -14.119 -4.282 1.00 77.75 108 GLN A CA 1
ATOM 826 C C . GLN A 1 108 ? 12.936 -14.397 -2.829 1.00 77.75 108 GLN A C 1
ATOM 828 O O . GLN A 1 108 ? 12.164 -14.951 -2.047 1.00 77.75 108 GLN A O 1
ATOM 833 N N . ASP A 1 109 ? 14.155 -14.006 -2.475 1.00 76.38 109 ASP A N 1
ATOM 834 C CA . ASP A 1 109 ? 14.718 -14.251 -1.146 1.00 76.38 109 ASP A CA 1
ATOM 835 C C . ASP A 1 109 ? 14.045 -13.369 -0.073 1.00 76.38 109 ASP A C 1
ATOM 837 O O . ASP A 1 109 ? 13.966 -13.746 1.097 1.00 76.38 109 ASP A O 1
ATOM 841 N N . PHE A 1 110 ? 13.531 -12.193 -0.466 1.00 79.00 110 PHE A N 1
ATOM 842 C CA . PHE A 1 110 ? 12.960 -11.220 0.467 1.00 79.00 110 PHE A CA 1
ATOM 843 C C . PHE A 1 110 ? 11.669 -10.573 -0.069 1.00 79.00 110 PHE A C 1
ATOM 845 O O . PHE A 1 110 ? 11.690 -9.458 -0.609 1.00 79.00 110 PHE A O 1
ATOM 852 N N . PRO A 1 111 ? 10.513 -11.249 0.074 1.00 89.00 111 PRO A N 1
ATOM 853 C CA . PRO A 1 111 ? 9.228 -10.677 -0.301 1.00 89.00 111 PRO A CA 1
ATOM 854 C C . PRO A 1 111 ? 8.837 -9.533 0.644 1.00 89.00 111 PRO A C 1
ATOM 856 O O . PRO A 1 111 ? 8.873 -9.668 1.872 1.00 89.00 111 PRO A O 1
ATOM 859 N N . LEU A 1 112 ? 8.408 -8.408 0.065 1.00 92.69 112 LEU A N 1
ATOM 860 C CA . LEU A 1 112 ? 7.986 -7.214 0.804 1.00 92.69 112 LEU A CA 1
ATOM 861 C C . LEU A 1 112 ? 6.816 -7.512 1.756 1.00 92.69 112 LEU A C 1
ATOM 863 O O . LEU A 1 112 ? 6.833 -7.091 2.912 1.00 92.69 112 LEU A O 1
ATOM 867 N N . VAL A 1 113 ? 5.850 -8.317 1.302 1.00 94.62 113 VAL A N 1
ATOM 868 C CA . VAL A 1 113 ? 4.705 -8.778 2.104 1.00 94.62 113 VAL A CA 1
ATOM 869 C C . VAL A 1 113 ? 5.158 -9.426 3.413 1.00 94.62 113 VAL A C 1
ATOM 871 O O . VAL A 1 113 ? 4.686 -9.052 4.486 1.00 94.62 113 VAL A O 1
ATOM 874 N N . GLY A 1 114 ? 6.117 -10.356 3.352 1.00 93.62 114 GLY A N 1
ATOM 875 C CA . GLY A 1 114 ? 6.614 -11.051 4.542 1.00 93.62 114 GLY A CA 1
ATOM 876 C C . GLY A 1 114 ? 7.274 -10.102 5.544 1.00 93.62 114 GLY A C 1
ATOM 877 O O . GLY A 1 114 ? 7.095 -10.242 6.754 1.00 93.62 114 GLY A O 1
ATOM 878 N N . ARG A 1 115 ? 7.986 -9.086 5.047 1.00 93.81 115 ARG A N 1
ATOM 879 C CA . ARG A 1 115 ? 8.630 -8.067 5.883 1.00 93.81 115 ARG A CA 1
ATOM 880 C C . ARG A 1 115 ? 7.638 -7.119 6.549 1.00 93.81 115 ARG A C 1
ATOM 882 O O . ARG A 1 115 ? 7.801 -6.830 7.730 1.00 93.81 115 ARG A O 1
ATOM 889 N N . LEU A 1 116 ? 6.582 -6.711 5.849 1.00 96.38 116 LEU A N 1
ATOM 890 C CA . LEU A 1 116 ? 5.499 -5.897 6.414 1.00 96.38 116 LEU A CA 1
ATOM 891 C C . LEU A 1 116 ? 4.732 -6.642 7.518 1.00 96.38 116 LEU A C 1
ATOM 893 O O . LEU A 1 116 ? 4.450 -6.075 8.575 1.00 96.38 116 LEU A O 1
ATOM 897 N N . LEU A 1 117 ? 4.450 -7.933 7.316 1.00 96.12 117 LEU A N 1
ATOM 898 C CA . LEU A 1 117 ? 3.844 -8.785 8.346 1.00 96.12 117 LEU A CA 1
ATOM 899 C C . 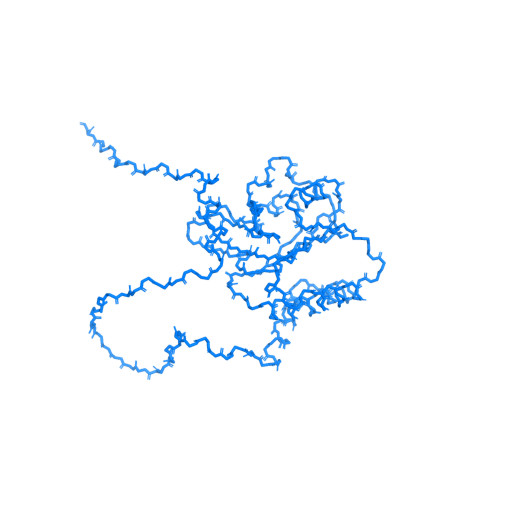LEU A 1 117 ? 4.759 -8.917 9.567 1.00 96.12 117 LEU A C 1
ATOM 901 O O . LEU A 1 117 ? 4.320 -8.762 10.707 1.00 96.12 117 LEU A O 1
ATOM 905 N N . TRP A 1 118 ? 6.054 -9.137 9.345 1.00 94.94 118 TRP A N 1
ATOM 906 C CA . TRP A 1 118 ? 7.036 -9.200 10.424 1.00 94.94 118 TRP A CA 1
ATOM 907 C C . TRP A 1 118 ? 7.200 -7.855 11.163 1.00 94.94 118 TRP A C 1
ATOM 909 O O . TRP A 1 118 ? 7.418 -7.837 12.381 1.00 94.94 118 TRP A O 1
ATOM 919 N N . ALA A 1 119 ? 7.001 -6.730 10.467 1.00 95.94 119 ALA A N 1
ATOM 920 C CA . ALA A 1 119 ? 6.946 -5.395 11.059 1.00 95.94 119 ALA A CA 1
ATOM 921 C C . ALA A 1 119 ? 5.690 -5.153 11.927 1.00 95.94 119 ALA A C 1
ATOM 923 O O . ALA A 1 119 ? 5.640 -4.207 12.713 1.00 95.94 119 ALA A O 1
ATOM 924 N N . GLY A 1 120 ? 4.701 -6.049 11.865 1.00 96.75 120 GLY A N 1
ATOM 925 C CA . GLY A 1 120 ? 3.518 -6.038 12.726 1.00 96.75 120 GLY A CA 1
ATOM 926 C C . GLY A 1 120 ? 2.210 -5.716 12.013 1.00 96.75 120 GLY A C 1
ATOM 927 O O . GLY A 1 120 ? 1.206 -5.538 12.698 1.00 96.75 120 GLY A O 1
ATOM 928 N N . ALA A 1 121 ? 2.183 -5.651 10.678 1.00 97.62 121 ALA A N 1
ATOM 929 C CA . ALA A 1 121 ? 0.925 -5.534 9.942 1.00 97.62 121 ALA A CA 1
ATOM 930 C C . ALA A 1 121 ? -0.033 -6.695 10.283 1.00 97.62 121 ALA A C 1
ATOM 932 O O . ALA A 1 121 ? 0.393 -7.841 10.446 1.00 97.62 121 ALA A O 1
ATOM 933 N N . ALA A 1 122 ? -1.334 -6.410 10.385 1.00 96.25 122 ALA A N 1
ATOM 934 C CA . ALA A 1 122 ? -2.361 -7.448 10.522 1.00 96.25 122 ALA A CA 1
ATOM 935 C C . ALA A 1 122 ? -2.586 -8.205 9.209 1.00 96.25 122 ALA A C 1
ATOM 937 O O . ALA A 1 122 ? -2.929 -9.384 9.229 1.00 96.25 122 ALA A O 1
ATOM 938 N N . GLY A 1 123 ? -2.380 -7.529 8.082 1.00 95.50 123 GLY A N 1
ATOM 939 C CA . GLY A 1 123 ? -2.536 -8.091 6.752 1.00 95.50 123 GLY A CA 1
ATOM 940 C C . GLY A 1 123 ? -1.944 -7.168 5.698 1.00 95.50 123 GLY A C 1
ATOM 941 O O . GLY A 1 123 ? -1.741 -5.976 5.942 1.00 95.50 123 GLY A O 1
ATOM 942 N N . VAL A 1 124 ? -1.668 -7.734 4.527 1.00 96.62 124 VAL A N 1
ATOM 943 C CA . VAL A 1 124 ? -1.183 -6.998 3.361 1.00 96.62 124 VAL A CA 1
ATOM 944 C C . VAL A 1 124 ? -2.023 -7.404 2.161 1.00 96.62 124 VAL A C 1
ATOM 946 O O . VAL A 1 124 ? -2.197 -8.592 1.899 1.00 96.62 124 VAL A O 1
ATOM 949 N N . VAL A 1 125 ? -2.530 -6.418 1.436 1.00 95.81 125 VAL A N 1
ATOM 950 C CA . VAL A 1 125 ? -3.190 -6.588 0.145 1.00 95.81 125 VAL A CA 1
ATOM 951 C C . VAL A 1 125 ? -2.314 -5.908 -0.896 1.00 95.81 125 VAL A C 1
ATOM 953 O O . VAL A 1 125 ? -1.911 -4.761 -0.727 1.00 95.81 125 VAL A O 1
ATOM 956 N N . GLY A 1 126 ? -1.997 -6.620 -1.966 1.00 95.56 126 GLY A N 1
ATOM 957 C CA . GLY A 1 126 ? -1.203 -6.118 -3.079 1.00 95.56 126 GLY A CA 1
ATOM 958 C C . GLY A 1 126 ? -1.454 -6.967 -4.314 1.00 95.56 126 GLY A C 1
ATOM 959 O O . GLY A 1 126 ? -2.351 -7.813 -4.321 1.00 95.56 126 GLY A O 1
ATOM 960 N N . THR A 1 127 ? -0.670 -6.748 -5.359 1.00 94.31 127 THR A N 1
ATOM 961 C CA . THR A 1 127 ? -0.850 -7.417 -6.649 1.00 94.31 127 THR A CA 1
ATOM 962 C C . THR A 1 127 ? 0.266 -8.427 -6.888 1.00 94.31 127 THR A C 1
ATOM 964 O O . THR A 1 127 ? 1.442 -8.139 -6.682 1.00 94.31 127 THR A O 1
ATOM 967 N N . GLU A 1 128 ? -0.092 -9.640 -7.303 1.00 92.62 128 GLU A N 1
ATOM 968 C CA . GLU A 1 128 ? 0.899 -10.671 -7.649 1.00 92.62 128 GLU A CA 1
ATOM 969 C C . GLU A 1 128 ? 1.481 -10.462 -9.055 1.00 92.62 128 GLU A C 1
ATOM 971 O O . GLU A 1 128 ? 2.585 -10.905 -9.354 1.00 92.62 128 GLU A O 1
ATOM 976 N N . VAL A 1 129 ? 0.732 -9.766 -9.911 1.00 89.81 129 VAL A N 1
ATOM 977 C CA . VAL A 1 129 ? 1.049 -9.515 -11.317 1.00 89.81 129 VAL A CA 1
ATOM 978 C C . VAL A 1 129 ? 0.996 -8.024 -11.621 1.00 89.81 129 VAL A C 1
ATOM 980 O O . VAL A 1 129 ? 0.483 -7.224 -10.831 1.00 89.81 129 VAL A O 1
ATOM 983 N N . ASP A 1 130 ? 1.468 -7.655 -12.805 1.00 90.50 130 ASP A N 1
ATOM 984 C CA . ASP A 1 130 ? 1.293 -6.303 -13.316 1.00 90.50 130 ASP A CA 1
ATOM 985 C C . ASP A 1 130 ? -0.187 -6.015 -13.578 1.00 90.50 130 ASP A C 1
ATOM 987 O O . ASP A 1 130 ? -0.917 -6.820 -14.165 1.00 90.50 130 ASP A O 1
ATOM 991 N N . VAL A 1 131 ? -0.628 -4.839 -13.141 1.00 90.75 131 VAL A N 1
ATOM 992 C CA . VAL A 1 131 ? -2.005 -4.370 -13.289 1.00 90.75 131 VAL A CA 1
ATOM 993 C C . VAL A 1 131 ? -2.008 -2.981 -13.901 1.00 90.75 131 VAL A C 1
ATOM 995 O O . VAL A 1 131 ? -1.075 -2.203 -13.721 1.00 90.75 131 VAL A O 1
ATOM 998 N N . ARG A 1 132 ? -3.072 -2.636 -14.624 1.00 92.31 132 ARG A N 1
ATOM 999 C CA . ARG A 1 132 ? -3.257 -1.248 -15.052 1.00 92.31 132 ARG A CA 1
ATOM 1000 C C . ARG A 1 132 ? -3.664 -0.389 -13.866 1.00 92.31 132 ARG A C 1
ATOM 1002 O O . ARG A 1 132 ? -4.457 -0.833 -13.036 1.00 92.31 132 ARG A O 1
ATOM 1009 N N . GLU A 1 133 ? -3.203 0.857 -13.859 1.00 94.56 133 GLU A N 1
ATOM 1010 C CA . GLU A 1 133 ? -3.563 1.865 -12.857 1.00 94.56 133 GLU A CA 1
ATOM 1011 C C . GLU A 1 133 ? -5.077 1.892 -12.594 1.00 94.56 133 GLU A C 1
ATOM 1013 O O . GLU A 1 133 ? -5.519 1.787 -11.454 1.00 94.56 133 GLU A O 1
ATOM 1018 N N . GLN A 1 134 ? -5.885 1.936 -13.655 1.00 94.19 134 GLN A N 1
ATOM 1019 C CA . GLN A 1 134 ? -7.342 2.031 -13.558 1.00 94.19 134 GLN A CA 1
ATOM 1020 C C . GLN A 1 134 ? -7.962 0.796 -12.892 1.00 94.19 134 GLN A C 1
ATOM 1022 O O . GLN A 1 134 ? -8.932 0.915 -12.149 1.00 94.19 134 GLN A O 1
ATOM 1027 N N . GLN A 1 135 ? -7.402 -0.395 -13.132 1.00 94.31 135 GLN A N 1
ATOM 1028 C CA . GLN A 1 135 ? -7.874 -1.631 -12.502 1.00 94.31 135 GLN A CA 1
ATOM 1029 C C . GLN A 1 135 ? -7.518 -1.654 -11.017 1.00 94.31 135 GLN A C 1
ATOM 1031 O O . GLN A 1 135 ? -8.322 -2.086 -10.195 1.00 94.31 135 GLN A O 1
ATOM 1036 N N . ALA A 1 136 ? -6.323 -1.175 -10.685 1.00 95.19 136 ALA A N 1
ATOM 1037 C CA . ALA A 1 136 ? -5.833 -1.101 -9.321 1.00 95.19 136 ALA A CA 1
ATOM 1038 C C . ALA A 1 136 ? -6.634 -0.066 -8.497 1.00 95.19 136 ALA A C 1
ATOM 1040 O O . ALA A 1 136 ? -7.066 -0.359 -7.382 1.00 95.19 136 ALA A O 1
ATOM 1041 N N . CYS A 1 137 ? -6.950 1.092 -9.093 1.00 96.12 137 CYS A N 1
ATOM 1042 C CA . CYS A 1 137 ? -7.870 2.091 -8.538 1.00 96.12 137 CYS A CA 1
ATOM 1043 C C . CYS A 1 137 ? -9.271 1.519 -8.320 1.00 96.12 137 CYS A C 1
ATOM 1045 O O . CYS A 1 137 ? -9.759 1.519 -7.197 1.00 96.12 137 CYS A O 1
ATOM 1047 N N . ALA A 1 138 ? -9.886 0.951 -9.362 1.00 94.75 138 ALA A N 1
ATOM 1048 C CA . ALA A 1 138 ? -11.239 0.405 -9.272 1.00 94.75 138 ALA A CA 1
ATOM 1049 C C . ALA A 1 138 ? -11.344 -0.748 -8.255 1.00 94.75 138 ALA A C 1
ATOM 1051 O O . ALA A 1 138 ? -12.359 -0.887 -7.572 1.00 94.75 138 ALA A O 1
ATOM 1052 N N . PHE A 1 139 ? -10.287 -1.553 -8.102 1.00 96.12 139 PHE A N 1
ATOM 1053 C CA . PHE A 1 139 ? -10.207 -2.535 -7.024 1.00 96.12 139 PHE A CA 1
ATOM 1054 C C . PHE A 1 139 ? -10.223 -1.863 -5.645 1.00 96.12 139 PHE A C 1
ATOM 1056 O O . PHE A 1 139 ? -11.027 -2.235 -4.790 1.00 96.12 139 PHE A O 1
ATOM 1063 N N . ALA A 1 140 ? -9.353 -0.873 -5.426 1.00 95.69 140 ALA A N 1
ATOM 1064 C CA . ALA A 1 140 ? -9.251 -0.158 -4.156 1.00 95.69 140 ALA A CA 1
ATOM 1065 C C . ALA A 1 140 ? -10.536 0.618 -3.809 1.00 95.69 140 ALA A C 1
ATOM 1067 O O . ALA A 1 140 ? -10.948 0.606 -2.649 1.00 95.69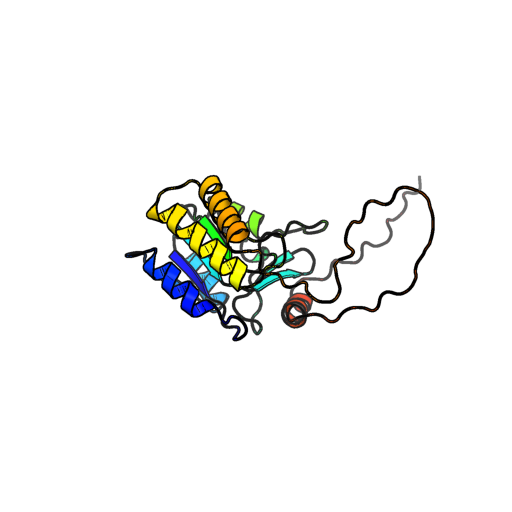 140 ALA A O 1
ATOM 1068 N N . ASP A 1 141 ? -11.196 1.209 -4.809 1.00 94.62 141 ASP A N 1
ATOM 1069 C CA . ASP A 1 141 ? -12.484 1.903 -4.690 1.00 94.62 141 ASP A CA 1
ATOM 1070 C C . ASP A 1 141 ? -13.607 0.967 -4.224 1.00 94.62 141 ASP A C 1
ATOM 1072 O O . ASP A 1 141 ? -14.488 1.372 -3.470 1.00 94.62 141 ASP A O 1
ATOM 1076 N N . GLY A 1 142 ? -13.580 -0.304 -4.635 1.00 93.50 142 GLY A N 1
ATOM 1077 C CA . GLY A 1 142 ? -14.511 -1.314 -4.130 1.00 93.50 142 GLY A CA 1
ATOM 1078 C C . GLY A 1 142 ? -14.133 -1.828 -2.739 1.00 93.50 142 GLY A C 1
ATOM 1079 O O . GLY A 1 142 ? -15.004 -2.030 -1.889 1.00 93.50 142 GLY A O 1
ATOM 1080 N N . LEU A 1 143 ? -12.834 -2.035 -2.506 1.00 95.00 143 LEU A N 1
ATOM 1081 C CA . LEU A 1 143 ? -12.299 -2.661 -1.299 1.00 95.00 143 LEU A CA 1
ATOM 1082 C C . LEU A 1 143 ? -12.420 -1.758 -0.064 1.00 95.00 143 LEU A C 1
ATOM 1084 O O . LEU A 1 143 ? -12.935 -2.193 0.964 1.00 95.00 143 LEU A O 1
ATOM 1088 N N . LEU A 1 144 ? -11.928 -0.518 -0.131 1.00 92.25 144 LEU A N 1
ATOM 1089 C CA . LEU A 1 144 ? -11.792 0.337 1.053 1.00 92.25 144 LEU A CA 1
ATOM 1090 C C . LEU A 1 144 ? -13.138 0.683 1.706 1.00 92.25 144 LEU A C 1
ATOM 1092 O O . LEU A 1 144 ? -13.251 0.481 2.917 1.00 92.25 144 LEU A O 1
ATOM 1096 N N . PRO A 1 145 ? -14.184 1.105 0.969 1.00 89.38 145 PRO A N 1
ATOM 1097 C CA . PRO A 1 145 ? -15.491 1.348 1.574 1.00 89.38 145 PRO A CA 1
ATOM 1098 C C . PRO A 1 145 ? -16.109 0.072 2.159 1.00 89.38 145 PRO A C 1
ATOM 1100 O O . PRO A 1 145 ? -16.776 0.124 3.191 1.00 89.38 145 PRO A O 1
ATOM 1103 N N . ALA A 1 146 ? -15.877 -1.090 1.535 1.00 91.38 146 ALA A N 1
ATOM 1104 C CA . ALA A 1 146 ? -16.361 -2.367 2.056 1.00 91.38 146 ALA A CA 1
ATOM 1105 C C . ALA A 1 146 ? -15.758 -2.681 3.428 1.00 91.38 146 ALA A C 1
ATOM 1107 O O . ALA A 1 146 ? -16.484 -3.032 4.355 1.00 91.38 146 ALA A O 1
ATOM 1108 N N . LEU A 1 147 ? -14.443 -2.516 3.557 1.00 89.62 147 LEU A N 1
ATOM 1109 C CA . LEU A 1 147 ? -13.725 -2.792 4.797 1.00 89.62 147 LEU A CA 1
ATOM 1110 C C . LEU A 1 147 ? -14.049 -1.779 5.888 1.00 89.62 147 LEU A C 1
ATOM 1112 O O . LEU A 1 147 ? -14.312 -2.152 7.026 1.00 89.62 147 LEU A O 1
ATOM 1116 N N . LEU A 1 148 ? -13.994 -0.495 5.545 1.00 84.62 148 LEU A N 1
ATOM 1117 C CA . LEU A 1 148 ? -13.898 0.571 6.537 1.00 84.62 148 LEU A CA 1
ATOM 1118 C C . LEU A 1 148 ? -15.255 1.178 6.881 1.00 84.62 148 LEU A C 1
ATOM 1120 O O . LEU A 1 148 ? -15.468 1.536 8.034 1.00 84.62 148 LEU A O 1
ATOM 1124 N N . ALA A 1 149 ? -16.177 1.257 5.918 1.00 81.25 149 ALA A N 1
ATOM 1125 C CA . ALA A 1 149 ? -17.514 1.797 6.155 1.00 81.25 149 ALA A CA 1
ATOM 1126 C C . ALA A 1 149 ? -18.548 0.694 6.423 1.00 81.25 149 ALA A C 1
ATOM 1128 O O . ALA A 1 149 ? -19.421 0.865 7.269 1.00 81.25 149 ALA A O 1
ATOM 1129 N N . ARG A 1 150 ? -18.459 -0.447 5.723 1.00 83.81 150 ARG A N 1
ATOM 1130 C CA . ARG A 1 150 ? -19.426 -1.555 5.869 1.00 83.81 150 ARG A CA 1
ATOM 1131 C C . ARG A 1 150 ? -18.992 -2.646 6.848 1.00 83.81 150 ARG A C 1
ATOM 1133 O O . ARG A 1 150 ? -19.790 -3.531 7.136 1.00 83.81 150 ARG A O 1
ATOM 1140 N N . GLY A 1 151 ? -17.749 -2.608 7.333 1.00 87.12 151 GLY A N 1
ATOM 1141 C CA . GLY A 1 151 ? -17.218 -3.607 8.265 1.00 87.12 151 GLY A CA 1
ATOM 1142 C C . GLY A 1 151 ? -17.088 -5.016 7.675 1.00 87.12 151 GLY A C 1
ATOM 1143 O O . GLY A 1 151 ? -17.066 -5.987 8.427 1.00 87.12 151 GLY A O 1
ATOM 1144 N N . ALA A 1 152 ? -17.022 -5.145 6.345 1.00 93.06 152 ALA A N 1
ATOM 1145 C CA . ALA A 1 152 ? -16.838 -6.436 5.691 1.00 93.06 152 ALA A CA 1
ATOM 1146 C C . ALA A 1 152 ? -15.469 -7.036 6.036 1.00 93.06 152 ALA A C 1
ATOM 1148 O O . ALA A 1 152 ? -14.493 -6.323 6.285 1.00 93.06 152 ALA A O 1
ATOM 1149 N N . THR A 1 153 ? -15.361 -8.362 5.983 1.00 92.94 153 THR A N 1
ATOM 1150 C CA . THR A 1 153 ? -14.060 -9.020 6.121 1.00 92.94 153 THR A CA 1
ATOM 1151 C C . THR A 1 153 ? -13.166 -8.744 4.906 1.00 92.94 153 THR A C 1
ATOM 1153 O O . THR A 1 153 ? -13.638 -8.476 3.797 1.00 92.94 153 THR A O 1
ATOM 1156 N N . ALA A 1 154 ? -11.847 -8.890 5.081 1.00 89.38 154 ALA A N 1
ATOM 1157 C CA . ALA A 1 154 ? -10.874 -8.798 3.986 1.00 89.38 154 ALA A CA 1
ATOM 1158 C C . ALA A 1 154 ? -11.223 -9.708 2.797 1.00 89.38 154 ALA A C 1
ATOM 1160 O O . ALA A 1 154 ? -11.091 -9.295 1.643 1.00 89.38 154 ALA A O 1
ATOM 1161 N N . GLY A 1 155 ? -11.694 -10.926 3.077 1.00 91.12 155 GLY A N 1
ATOM 1162 C CA . GLY A 1 155 ? -12.078 -11.897 2.055 1.00 91.12 155 GLY A CA 1
ATOM 1163 C C . GLY A 1 155 ? -13.310 -11.466 1.261 1.00 91.12 155 GLY A C 1
ATOM 1164 O O . GLY A 1 155 ? -13.277 -11.497 0.031 1.00 91.12 155 GLY A O 1
ATOM 1165 N N . GLU A 1 156 ? -14.366 -11.023 1.945 1.00 95.44 156 GLU A N 1
ATOM 1166 C CA . GLU A 1 156 ? -15.604 -10.551 1.309 1.00 95.44 156 GLU A CA 1
ATOM 1167 C C . GLU A 1 156 ? -15.348 -9.314 0.452 1.00 95.44 156 GLU A C 1
ATOM 1169 O O . GLU A 1 156 ? -15.649 -9.317 -0.740 1.00 95.44 156 GLU A O 1
ATOM 1174 N N . ALA A 1 157 ? -14.693 -8.300 1.022 1.00 95.25 157 ALA A N 1
ATOM 1175 C CA . ALA A 1 157 ? -14.359 -7.072 0.312 1.00 95.25 157 ALA A CA 1
ATOM 1176 C C . ALA A 1 157 ? -13.506 -7.347 -0.939 1.00 95.25 157 ALA A C 1
ATOM 1178 O O . ALA A 1 157 ? -13.764 -6.797 -2.010 1.00 95.25 157 ALA A O 1
ATOM 1179 N N . THR A 1 158 ? -12.514 -8.240 -0.826 1.00 94.19 158 THR A N 1
ATOM 1180 C CA . THR A 1 158 ? -11.664 -8.642 -1.957 1.00 94.19 158 THR A CA 1
ATOM 1181 C C . THR A 1 158 ? -12.473 -9.355 -3.035 1.00 94.19 158 THR A C 1
ATOM 1183 O O . THR A 1 158 ? -12.319 -9.066 -4.224 1.00 94.19 158 THR A O 1
ATOM 1186 N N . ARG A 1 159 ? -13.337 -10.298 -2.642 1.00 94.88 159 ARG A N 1
ATOM 1187 C CA . ARG A 1 159 ? -14.199 -11.038 -3.568 1.00 94.88 159 ARG A CA 1
ATOM 1188 C C . ARG A 1 159 ? -15.124 -10.092 -4.324 1.00 94.88 159 ARG A C 1
ATOM 1190 O O . ARG A 1 159 ? -15.188 -10.170 -5.550 1.00 94.88 159 ARG A O 1
ATOM 1197 N N . ASP A 1 160 ? -15.793 -9.190 -3.620 1.00 94.94 160 ASP A N 1
ATOM 1198 C CA . ASP A 1 160 ? -16.767 -8.278 -4.212 1.00 94.94 160 ASP A CA 1
ATOM 1199 C C . ASP A 1 160 ? -16.103 -7.267 -5.148 1.00 94.94 160 ASP A C 1
ATOM 1201 O O . ASP A 1 160 ? -16.585 -7.066 -6.264 1.00 94.94 160 ASP A O 1
ATOM 1205 N N . ALA A 1 161 ? -14.948 -6.712 -4.762 1.00 94.88 161 ALA A N 1
ATOM 1206 C CA . ALA A 1 161 ? -14.166 -5.831 -5.627 1.00 94.88 161 ALA A CA 1
ATOM 1207 C C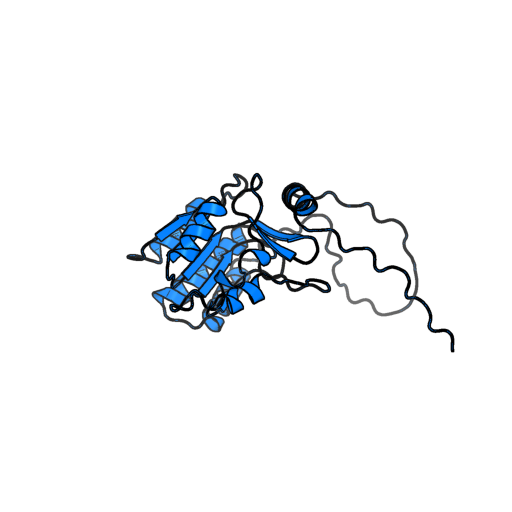 . ALA A 1 161 ? -13.714 -6.549 -6.915 1.00 94.88 161 ALA A C 1
ATOM 1209 O O . ALA A 1 161 ? -13.826 -5.999 -8.012 1.00 94.88 161 ALA A O 1
ATOM 1210 N N . ARG A 1 162 ? -13.282 -7.818 -6.827 1.00 94.31 162 ARG A N 1
ATOM 1211 C CA . ARG A 1 162 ? -12.942 -8.626 -8.017 1.00 94.31 162 ARG A CA 1
ATOM 1212 C C . ARG A 1 162 ? -14.155 -8.893 -8.905 1.00 94.31 162 ARG A C 1
ATOM 1214 O O . ARG A 1 162 ? -14.045 -8.796 -10.125 1.00 94.31 162 ARG A O 1
ATOM 1221 N N . LEU A 1 163 ? -15.305 -9.227 -8.321 1.00 94.31 163 LEU A N 1
ATOM 1222 C CA . LEU A 1 163 ? -16.538 -9.446 -9.080 1.00 94.31 163 LEU A CA 1
ATOM 1223 C C . LEU A 1 163 ? -17.015 -8.161 -9.767 1.00 94.31 163 LEU A C 1
ATOM 1225 O O . LEU A 1 163 ? -17.474 -8.223 -10.906 1.00 94.31 163 LEU A O 1
ATOM 1229 N N . ALA A 1 164 ? -16.870 -7.004 -9.119 1.00 92.06 164 ALA A N 1
ATOM 1230 C CA . ALA A 1 164 ? -17.173 -5.709 -9.721 1.00 92.06 164 ALA A CA 1
ATOM 1231 C C . ALA A 1 164 ? -16.283 -5.429 -10.943 1.00 92.06 164 ALA A C 1
ATOM 1233 O O . ALA A 1 164 ? -16.805 -5.087 -12.003 1.00 92.06 164 ALA A O 1
ATOM 1234 N N . LEU A 1 165 ? -14.970 -5.676 -10.844 1.00 91.44 165 LEU A N 1
ATOM 1235 C CA . LEU A 1 165 ? -14.045 -5.555 -11.980 1.00 91.44 165 LEU A CA 1
ATOM 1236 C C . LEU A 1 165 ? -14.402 -6.486 -13.147 1.00 91.44 165 LEU A C 1
ATOM 1238 O O . LEU A 1 165 ? -14.280 -6.098 -14.307 1.00 91.44 165 LEU A O 1
ATOM 1242 N N . LEU A 1 166 ? -14.843 -7.713 -12.857 1.00 90.44 166 LEU A N 1
ATOM 1243 C CA . LEU A 1 166 ? -15.285 -8.653 -13.891 1.00 90.44 166 LEU A CA 1
ATOM 1244 C C . LEU A 1 166 ? -16.559 -8.163 -14.594 1.00 90.44 166 LEU A C 1
ATOM 1246 O O . LEU A 1 166 ? -16.647 -8.240 -15.819 1.00 90.44 166 LEU A O 1
ATOM 1250 N N . ARG A 1 167 ? -17.526 -7.632 -13.834 1.00 89.12 167 ARG A N 1
ATOM 1251 C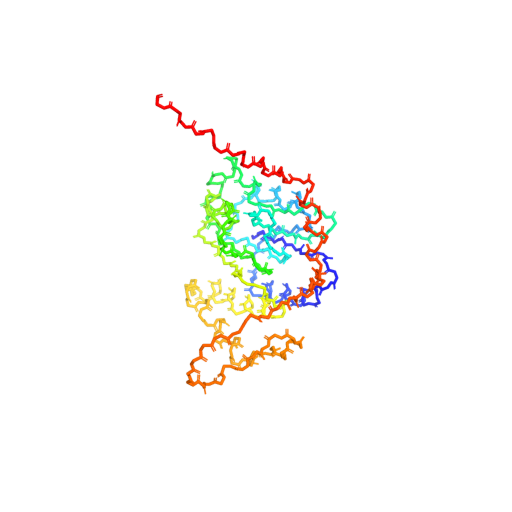 CA . ARG A 1 167 ? -18.804 -7.112 -14.356 1.00 89.12 167 ARG A CA 1
ATOM 1252 C C . ARG A 1 167 ? -18.650 -5.835 -15.170 1.00 89.12 167 ARG A C 1
ATOM 1254 O O . ARG A 1 167 ? -19.351 -5.682 -16.160 1.00 89.12 167 ARG A O 1
ATOM 1261 N N . ALA A 1 168 ? -17.722 -4.958 -14.792 1.00 81.94 168 ALA A N 1
ATOM 1262 C CA . ALA A 1 168 ? -17.409 -3.740 -15.540 1.00 81.94 168 ALA A CA 1
ATOM 1263 C C . ALA A 1 168 ? -16.832 -4.021 -16.944 1.00 81.94 168 ALA A C 1
ATOM 1265 O O . ALA A 1 168 ? -16.575 -3.095 -17.709 1.00 81.94 168 ALA A O 1
ATOM 1266 N N . GLY A 1 169 ? -16.634 -5.300 -17.285 1.00 65.00 169 GLY A N 1
ATOM 1267 C CA . GLY A 1 169 ? -15.871 -5.730 -18.435 1.00 65.00 169 GLY A CA 1
ATOM 1268 C C . GLY A 1 169 ? -14.401 -5.549 -18.104 1.00 65.00 169 GLY A C 1
ATOM 1269 O O . GLY A 1 169 ? -13.933 -4.451 -17.816 1.00 65.00 169 GLY A O 1
ATOM 1270 N N . SER A 1 170 ? -13.633 -6.634 -18.147 1.00 56.03 170 SER A N 1
ATOM 1271 C CA . SER A 1 170 ? -12.179 -6.512 -18.144 1.00 56.03 170 SER A CA 1
ATOM 1272 C C . SER A 1 170 ? -11.778 -5.768 -19.420 1.00 56.03 170 SER A C 1
ATOM 1274 O O . SER A 1 170 ? -11.523 -6.393 -20.443 1.00 56.03 170 SER A O 1
ATOM 1276 N N . GLY A 1 171 ? -11.744 -4.433 -19.384 1.00 45.00 171 GLY A N 1
ATOM 1277 C CA . GLY A 1 171 ? -11.295 -3.541 -20.455 1.00 45.00 171 GLY A CA 1
ATOM 1278 C C . GLY A 1 171 ? -9.797 -3.673 -20.749 1.00 45.00 171 GLY A C 1
ATOM 1279 O O . GLY A 1 171 ? -9.101 -2.694 -21.009 1.00 45.00 171 GLY A O 1
ATOM 1280 N N . ALA A 1 172 ? -9.267 -4.892 -20.714 1.00 40.31 172 ALA A N 1
ATOM 1281 C CA . ALA A 1 172 ? -8.059 -5.271 -21.404 1.00 40.31 172 ALA A CA 1
ATOM 1282 C C . ALA A 1 172 ? -8.424 -5.491 -22.876 1.00 40.31 172 ALA A C 1
ATOM 1284 O O . ALA A 1 172 ? -8.628 -6.614 -23.331 1.00 40.31 172 ALA A O 1
ATOM 1285 N N . ARG A 1 173 ? -8.454 -4.406 -23.658 1.00 32.56 173 ARG A N 1
ATOM 1286 C CA . ARG A 1 173 ? -8.086 -4.533 -25.073 1.00 32.56 173 ARG A CA 1
ATOM 1287 C C . ARG A 1 173 ? -6.744 -5.291 -25.086 1.00 32.56 173 ARG A C 1
ATOM 1289 O O . ARG A 1 173 ? -5.848 -4.862 -24.347 1.00 32.56 173 ARG A O 1
ATOM 1296 N N . PRO A 1 174 ? -6.616 -6.424 -25.802 1.00 34.66 174 PRO A N 1
ATOM 1297 C CA . PRO A 1 174 ? -5.400 -7.223 -25.772 1.00 34.66 174 PRO A CA 1
ATOM 1298 C C . PRO A 1 174 ? -4.213 -6.325 -26.111 1.00 34.66 174 PRO A C 1
ATOM 1300 O O . PRO A 1 174 ? -4.248 -5.584 -27.094 1.00 34.66 174 PRO A O 1
ATOM 1303 N N . VAL A 1 175 ? -3.176 -6.367 -25.276 1.00 35.53 175 VAL A N 1
ATOM 1304 C CA . VAL A 1 175 ? -1.877 -5.793 -25.630 1.00 35.53 175 VAL A CA 1
ATOM 1305 C C . VAL A 1 175 ? -1.442 -6.524 -26.905 1.00 35.53 175 VAL A C 1
ATOM 1307 O O . VAL A 1 175 ? -1.402 -7.761 -26.890 1.00 35.53 175 VAL A O 1
ATOM 1310 N N . PRO A 1 176 ? -1.193 -5.835 -28.033 1.00 28.64 176 PRO A N 1
ATOM 1311 C CA . PRO A 1 176 ? -0.799 -6.518 -29.252 1.00 28.64 176 PRO A CA 1
ATOM 1312 C C . PRO A 1 176 ? 0.530 -7.230 -28.992 1.00 28.64 176 PRO A C 1
ATOM 1314 O O . PRO A 1 176 ? 1.551 -6.610 -28.704 1.00 28.64 176 PRO A O 1
ATOM 1317 N N . GLY A 1 177 ? 0.497 -8.563 -29.054 1.00 38.53 177 GLY A N 1
ATOM 1318 C CA . GLY A 1 177 ? 1.690 -9.401 -28.972 1.00 38.53 177 GLY A CA 1
ATOM 1319 C C . GLY A 1 177 ? 1.777 -10.354 -27.783 1.00 38.53 177 GLY A C 1
ATOM 1320 O O . GLY A 1 177 ? 2.884 -10.546 -27.279 1.00 38.53 177 GLY A O 1
ATOM 1321 N N . GLY A 1 178 ? 0.667 -10.972 -27.363 1.00 39.22 178 GLY A N 1
ATOM 1322 C CA . GLY A 1 178 ? 0.723 -12.026 -26.350 1.00 39.22 178 GLY A CA 1
ATOM 1323 C C . GLY A 1 178 ? -0.590 -12.736 -26.027 1.00 39.22 178 GLY A C 1
ATOM 1324 O O . GLY A 1 178 ? -0.891 -12.897 -24.856 1.00 39.22 178 GLY A O 1
ATOM 1325 N N . GLN A 1 179 ? -1.373 -13.175 -27.017 1.00 34.12 179 GLN A N 1
ATOM 1326 C CA . GLN A 1 179 ? -2.389 -14.212 -26.786 1.00 34.12 179 GLN A CA 1
ATOM 1327 C C . GLN A 1 179 ? -2.400 -15.184 -27.968 1.00 34.12 179 GLN A C 1
ATOM 1329 O O . GLN A 1 179 ? -2.933 -14.882 -29.033 1.00 34.12 179 GLN A O 1
ATOM 1334 N N . ARG A 1 180 ? -1.819 -16.377 -27.785 1.00 32.09 180 ARG A N 1
ATOM 1335 C CA . ARG A 1 180 ? -2.306 -17.546 -28.518 1.00 32.09 180 ARG A CA 1
ATOM 1336 C C . ARG A 1 180 ? -3.582 -17.982 -27.814 1.00 32.09 180 ARG A C 1
ATOM 1338 O O . ARG A 1 180 ? -3.541 -18.402 -26.661 1.00 32.09 180 ARG A O 1
ATOM 1345 N N . ALA A 1 181 ? -4.698 -17.860 -28.522 1.00 31.62 181 ALA A N 1
ATOM 1346 C CA . ALA A 1 181 ? -5.936 -18.531 -28.176 1.00 31.62 181 ALA A CA 1
ATOM 1347 C C . ALA A 1 181 ? -5.638 -20.018 -27.936 1.00 31.62 181 ALA A C 1
ATOM 1349 O O . ALA A 1 181 ? -5.077 -20.692 -28.805 1.00 31.62 181 ALA A O 1
ATOM 1350 N N . VAL A 1 182 ? -6.005 -20.538 -26.764 1.00 30.62 182 VAL A N 1
ATOM 1351 C CA . VAL A 1 182 ? -6.005 -21.982 -26.523 1.00 30.62 182 VAL A CA 1
ATOM 1352 C C . VAL A 1 182 ? -7.176 -22.563 -27.310 1.00 30.62 182 VAL A C 1
ATOM 1354 O O . VAL A 1 182 ? -8.285 -22.728 -26.812 1.00 30.62 182 VAL A O 1
ATOM 1357 N N . ARG A 1 183 ? -6.928 -22.843 -28.589 1.00 28.44 183 ARG A N 1
ATOM 1358 C CA . ARG A 1 183 ? -7.762 -23.726 -29.397 1.00 28.44 183 ARG A CA 1
ATOM 1359 C C . ARG A 1 183 ? -7.413 -25.152 -28.981 1.00 28.44 183 ARG A C 1
ATOM 1361 O O . ARG A 1 183 ? -6.255 -25.553 -29.081 1.00 28.44 183 ARG A O 1
ATOM 1368 N N . ARG A 1 184 ? -8.401 -25.923 -28.514 1.00 33.75 184 ARG A N 1
ATOM 1369 C CA . ARG A 1 184 ? -8.261 -27.378 -28.344 1.00 33.75 184 ARG A CA 1
ATOM 1370 C C . ARG A 1 184 ? -7.777 -27.976 -29.666 1.00 33.75 184 ARG A C 1
ATOM 1372 O O . ARG A 1 184 ? -8.527 -27.981 -30.638 1.00 33.75 184 ARG A O 1
ATOM 1379 N N . VAL A 1 185 ? -6.560 -28.510 -29.684 1.00 30.16 185 VAL A N 1
ATOM 1380 C CA . VAL A 1 185 ? -6.088 -29.420 -30.730 1.00 30.16 185 VAL A CA 1
ATOM 1381 C C . VAL A 1 185 ? -5.372 -30.578 -30.042 1.00 30.16 185 VAL A C 1
ATOM 1383 O O . VAL A 1 185 ? -4.450 -30.386 -29.253 1.00 30.16 185 VAL A O 1
ATOM 1386 N N . ARG A 1 186 ? -5.876 -31.787 -30.295 1.00 29.53 186 ARG A N 1
ATOM 1387 C CA . ARG A 1 186 ? -5.262 -33.060 -29.913 1.00 29.53 186 ARG A CA 1
ATOM 1388 C C . ARG A 1 186 ? -3.970 -33.268 -30.717 1.00 29.53 186 ARG A C 1
ATOM 1390 O O . ARG A 1 186 ? -3.992 -33.062 -31.922 1.00 29.53 186 ARG A O 1
ATOM 1397 N N . GLY A 1 187 ? -2.943 -33.827 -30.075 1.00 25.33 187 GLY A N 1
ATOM 1398 C CA . GLY A 1 187 ? -1.999 -34.751 -30.720 1.00 25.33 187 GLY A CA 1
ATOM 1399 C C . GLY A 1 187 ? -0.642 -34.211 -31.206 1.00 25.33 187 GLY A C 1
ATOM 1400 O O . GLY A 1 187 ? -0.583 -33.425 -32.136 1.00 25.33 187 GLY A O 1
ATOM 1401 N N . ARG A 1 188 ? 0.410 -34.812 -30.620 1.00 27.84 188 ARG A N 1
ATOM 1402 C CA . ARG A 1 188 ? 1.784 -35.107 -31.102 1.00 27.84 188 ARG A CA 1
ATOM 1403 C C . ARG A 1 188 ? 2.802 -33.984 -31.411 1.00 27.84 188 ARG A C 1
ATOM 1405 O O . ARG A 1 188 ? 2.676 -33.241 -32.367 1.00 27.84 188 ARG A O 1
ATOM 1412 N N . ALA A 1 189 ? 3.866 -34.046 -30.597 1.00 28.36 189 ALA A N 1
ATOM 1413 C CA . ALA A 1 189 ? 5.310 -34.112 -30.887 1.00 28.36 189 ALA A CA 1
ATOM 1414 C C . ALA A 1 189 ? 6.011 -33.098 -31.819 1.00 28.36 189 ALA A C 1
ATOM 1416 O O . ALA A 1 189 ? 5.703 -33.005 -32.997 1.00 28.36 189 ALA A O 1
ATOM 1417 N N . ALA A 1 190 ? 7.086 -32.541 -31.235 1.00 35.53 190 ALA A N 1
ATOM 1418 C CA . ALA A 1 190 ? 8.311 -31.972 -31.810 1.00 35.53 190 ALA A CA 1
ATOM 1419 C C . ALA A 1 190 ? 8.184 -30.740 -32.721 1.00 35.53 190 ALA A C 1
ATOM 1421 O O . ALA A 1 190 ? 7.722 -30.836 -33.845 1.00 35.53 190 ALA A O 1
ATOM 1422 N N . ASP A 1 191 ? 8.687 -29.598 -32.236 1.00 27.41 191 ASP A N 1
ATOM 1423 C CA . ASP A 1 191 ? 9.781 -28.890 -32.914 1.00 27.41 191 ASP A CA 1
ATOM 1424 C C . ASP A 1 191 ? 10.369 -27.766 -32.044 1.00 27.41 191 ASP A C 1
ATOM 1426 O O . ASP A 1 191 ? 9.668 -27.054 -31.320 1.00 27.41 191 ASP A O 1
ATOM 1430 N N . ARG A 1 192 ? 11.702 -27.638 -32.094 1.00 33.25 192 ARG A N 1
ATOM 1431 C CA . ARG A 1 192 ? 12.476 -26.524 -31.525 1.00 33.25 192 ARG A CA 1
ATOM 1432 C C . ARG A 1 192 ? 12.293 -25.290 -32.411 1.00 33.25 192 ARG A C 1
ATOM 1434 O O . ARG A 1 192 ? 12.485 -25.385 -33.616 1.00 33.25 192 ARG A O 1
ATOM 1441 N N . VAL A 1 193 ? 12.059 -24.121 -31.811 1.00 27.98 193 VAL A N 1
ATOM 1442 C CA . VAL A 1 193 ? 12.187 -22.826 -32.503 1.00 27.98 193 VAL A CA 1
ATOM 1443 C C . VAL A 1 193 ? 13.288 -21.996 -31.823 1.00 27.98 193 VAL A C 1
ATOM 1445 O O . VAL A 1 193 ? 13.176 -21.728 -30.624 1.00 27.98 193 VAL A O 1
ATOM 1448 N N . PRO A 1 194 ? 14.356 -21.599 -32.542 1.00 28.75 194 PRO A N 1
ATOM 1449 C CA . PRO A 1 194 ? 15.388 -20.689 -32.052 1.00 28.75 194 PRO A CA 1
ATOM 1450 C C . PRO A 1 194 ? 14.971 -19.216 -32.195 1.00 28.75 194 PRO A C 1
ATOM 1452 O O . PRO A 1 194 ? 14.261 -18.853 -33.127 1.00 28.75 194 PRO A O 1
ATOM 1455 N N . GLY A 1 195 ? 15.509 -18.359 -31.320 1.00 33.91 195 GLY A N 1
ATOM 1456 C CA . GLY A 1 195 ? 15.578 -16.908 -31.538 1.00 33.91 195 GLY A CA 1
ATOM 1457 C C . GLY A 1 195 ? 14.328 -16.119 -31.143 1.00 33.91 195 GLY A C 1
ATOM 1458 O O . GLY A 1 195 ? 13.491 -15.795 -31.978 1.00 33.91 195 GLY A O 1
ATOM 1459 N N . LEU A 1 196 ? 14.249 -15.721 -29.871 1.00 26.05 196 LEU A N 1
ATOM 1460 C CA . LEU A 1 196 ? 13.359 -14.650 -29.413 1.00 26.05 196 LEU A CA 1
ATOM 1461 C C . LEU A 1 196 ? 14.190 -13.374 -29.185 1.00 26.05 196 LEU A C 1
ATOM 1463 O O . LEU A 1 196 ? 15.148 -13.416 -28.408 1.00 26.05 196 LEU A O 1
ATOM 1467 N N . PRO A 1 197 ? 13.855 -12.240 -29.828 1.00 26.52 197 PRO A N 1
ATOM 1468 C CA . PRO A 1 197 ? 14.493 -10.964 -29.537 1.00 26.52 197 PRO A CA 1
ATOM 1469 C C . PRO A 1 197 ? 14.110 -10.488 -28.130 1.00 26.52 197 PRO A C 1
ATOM 1471 O O . PRO A 1 197 ? 12.954 -10.586 -27.710 1.00 26.52 197 PRO A O 1
ATOM 1474 N N . ARG A 1 198 ? 15.094 -9.949 -27.401 1.00 30.30 198 ARG A N 1
ATOM 1475 C CA . ARG A 1 198 ? 14.889 -9.264 -26.117 1.00 30.30 198 ARG A CA 1
ATOM 1476 C C . ARG A 1 198 ? 13.908 -8.104 -26.329 1.00 30.30 198 ARG A C 1
ATOM 1478 O O . ARG A 1 198 ? 14.214 -7.176 -27.071 1.00 30.30 198 ARG A O 1
ATOM 1485 N N . ARG A 1 199 ? 12.729 -8.162 -25.700 1.00 31.70 199 ARG A N 1
ATOM 1486 C CA . ARG A 1 199 ? 11.773 -7.045 -25.690 1.00 31.70 199 ARG A CA 1
ATOM 1487 C C . ARG A 1 199 ? 12.228 -5.957 -24.722 1.00 31.70 199 ARG A C 1
ATOM 1489 O O . ARG A 1 199 ? 12.731 -6.247 -23.639 1.00 31.70 199 ARG A O 1
ATOM 1496 N N . ALA A 1 200 ? 12.038 -4.721 -25.172 1.00 30.30 200 ALA A N 1
ATOM 1497 C CA . ALA A 1 200 ? 12.363 -3.487 -24.482 1.00 30.30 200 ALA A CA 1
ATOM 1498 C C . ALA A 1 200 ? 11.667 -3.390 -23.118 1.00 30.30 200 ALA A C 1
ATOM 1500 O O . ALA A 1 200 ? 10.477 -3.676 -22.984 1.00 30.30 200 ALA A O 1
ATOM 1501 N N . ALA A 1 201 ? 12.450 -2.974 -22.126 1.00 33.94 201 ALA A N 1
ATOM 1502 C CA . ALA A 1 201 ? 11.998 -2.604 -20.800 1.00 33.94 201 ALA A CA 1
ATOM 1503 C C . ALA A 1 201 ? 11.043 -1.403 -20.892 1.00 33.94 201 ALA A C 1
ATOM 1505 O O . ALA A 1 201 ? 11.445 -0.332 -21.341 1.00 33.94 201 ALA A O 1
ATOM 1506 N N . GLY A 1 202 ? 9.792 -1.578 -20.466 1.00 35.81 202 GLY A N 1
ATOM 1507 C CA . GLY A 1 202 ? 8.992 -0.452 -19.979 1.00 35.81 202 GLY A CA 1
ATOM 1508 C C . GLY A 1 202 ? 9.525 -0.030 -18.609 1.00 35.81 202 GLY A C 1
ATOM 1509 O O . GLY A 1 202 ? 10.034 -0.891 -17.895 1.00 35.81 202 GLY A O 1
ATOM 1510 N N . ASP A 1 203 ? 9.448 1.268 -18.305 1.00 48.72 203 ASP A N 1
ATOM 1511 C CA . ASP A 1 203 ? 9.899 2.096 -17.156 1.00 48.72 203 ASP A CA 1
ATOM 1512 C C . ASP A 1 203 ? 10.398 1.473 -15.833 1.00 48.72 203 ASP A C 1
ATOM 1514 O O . ASP A 1 203 ? 11.181 2.104 -15.119 1.00 48.72 203 ASP A O 1
ATOM 1518 N N . GLY A 1 204 ? 10.111 0.206 -15.538 1.00 41.50 204 GLY A N 1
ATOM 1519 C CA . GLY A 1 204 ? 10.882 -0.612 -14.599 1.00 41.50 204 GLY A CA 1
ATOM 1520 C C . GLY A 1 204 ? 12.384 -0.684 -14.917 1.00 41.50 204 GLY A C 1
ATOM 1521 O O . GLY A 1 204 ? 13.159 -1.065 -14.046 1.00 41.50 204 GLY A O 1
ATOM 1522 N N . GLY A 1 205 ? 12.824 -0.265 -16.111 1.00 49.44 205 GLY A N 1
ATOM 1523 C CA . GLY A 1 205 ? 14.241 -0.125 -16.463 1.00 49.44 205 GLY A CA 1
ATOM 1524 C C . GLY A 1 205 ? 15.002 0.878 -15.586 1.00 49.44 205 GLY A C 1
ATOM 1525 O O . GLY A 1 205 ? 16.095 0.554 -15.129 1.00 49.44 205 GLY A O 1
ATOM 1526 N N . ARG A 1 206 ? 14.421 2.050 -15.282 1.00 55.25 206 ARG A N 1
ATOM 1527 C CA . ARG A 1 206 ? 15.086 3.082 -14.455 1.00 55.25 206 ARG A CA 1
ATOM 1528 C C . ARG A 1 206 ? 15.153 2.684 -12.981 1.00 55.25 206 ARG A C 1
ATOM 1530 O O . ARG A 1 206 ? 16.197 2.829 -12.350 1.00 55.25 206 ARG A O 1
ATOM 1537 N N . VAL A 1 207 ? 14.075 2.100 -12.453 1.00 52.38 207 VAL A N 1
ATOM 1538 C CA . VAL A 1 207 ? 14.049 1.599 -11.068 1.00 52.38 207 VAL A CA 1
ATOM 1539 C C . VAL A 1 207 ? 14.961 0.378 -10.907 1.00 52.38 207 VAL A C 1
ATOM 1541 O O . VAL A 1 207 ? 15.693 0.278 -9.923 1.00 52.38 207 VAL A O 1
ATOM 1544 N N . ALA A 1 208 ? 15.002 -0.522 -11.897 1.00 53.28 208 ALA A N 1
ATOM 1545 C CA . ALA A 1 208 ? 15.948 -1.637 -11.913 1.00 53.28 208 ALA A CA 1
ATOM 1546 C C . ALA A 1 208 ? 17.409 -1.170 -12.042 1.00 53.28 208 ALA A C 1
ATOM 1548 O O . ALA A 1 208 ? 18.289 -1.780 -11.434 1.00 53.28 208 ALA A O 1
ATOM 1549 N N . GLU A 1 209 ? 17.681 -0.090 -12.784 1.00 55.47 209 GLU A N 1
ATOM 1550 C CA . GLU A 1 209 ? 19.022 0.498 -12.893 1.00 55.47 209 GLU A CA 1
ATOM 1551 C C . GLU A 1 209 ? 19.501 1.078 -11.553 1.00 55.47 209 GLU A C 1
ATOM 1553 O O . GLU A 1 209 ? 20.622 0.787 -11.125 1.00 55.47 209 GLU A O 1
ATOM 1558 N N . LEU A 1 210 ? 18.642 1.825 -10.849 1.00 57.06 210 LEU A N 1
ATOM 1559 C CA . LEU A 1 210 ? 18.909 2.332 -9.496 1.00 57.06 210 LEU A CA 1
ATOM 1560 C C . LEU A 1 210 ? 19.150 1.186 -8.497 1.00 57.06 210 LEU A C 1
ATOM 1562 O O . LEU A 1 210 ? 20.123 1.205 -7.741 1.00 57.06 210 LEU A O 1
ATOM 1566 N N . LEU A 1 211 ? 18.326 0.135 -8.545 1.00 55.41 211 LEU A N 1
ATOM 1567 C CA . LEU A 1 211 ? 18.465 -1.053 -7.693 1.00 55.41 211 LEU A CA 1
ATOM 1568 C C . LEU A 1 211 ? 19.715 -1.886 -8.013 1.00 55.41 211 LEU A C 1
ATOM 1570 O O . LEU A 1 211 ? 20.305 -2.489 -7.113 1.00 55.41 211 LEU A O 1
ATOM 1574 N N . GLY A 1 212 ? 20.165 -1.888 -9.270 1.00 52.53 212 GLY A N 1
ATOM 1575 C CA . GLY A 1 212 ? 21.389 -2.558 -9.712 1.00 52.53 212 GLY A CA 1
ATOM 1576 C C . GLY A 1 212 ? 22.674 -2.000 -9.090 1.00 52.53 212 GLY A C 1
ATOM 1577 O O . GLY A 1 212 ? 23.690 -2.695 -9.097 1.00 52.53 212 GLY A O 1
ATOM 1578 N N . ARG A 1 213 ? 22.629 -0.779 -8.535 1.00 53.62 213 ARG A N 1
ATOM 1579 C CA . ARG A 1 213 ? 23.752 -0.133 -7.830 1.00 53.62 213 ARG A CA 1
ATOM 1580 C C . ARG A 1 213 ? 23.720 -0.342 -6.311 1.00 53.62 213 ARG A C 1
ATOM 1582 O O . ARG A 1 213 ? 24.754 -0.191 -5.671 1.00 53.62 213 ARG A O 1
ATOM 1589 N N . LEU A 1 214 ? 22.560 -0.684 -5.741 1.00 47.09 214 LEU A N 1
ATOM 1590 C CA . LEU A 1 214 ? 22.323 -0.704 -4.289 1.00 47.09 214 LEU A CA 1
ATOM 1591 C C . LEU A 1 214 ? 22.204 -2.109 -3.689 1.00 47.09 214 LEU A C 1
ATOM 1593 O O . LEU A 1 214 ? 22.453 -2.287 -2.498 1.00 47.09 214 LEU A O 1
ATOM 1597 N N . VAL A 1 215 ? 21.850 -3.118 -4.489 1.00 47.34 215 VAL A N 1
ATOM 1598 C CA . VAL A 1 215 ? 21.798 -4.509 -4.023 1.00 47.34 215 VAL A CA 1
ATOM 1599 C C . VAL A 1 215 ? 23.131 -5.187 -4.357 1.00 47.34 215 VAL A C 1
ATOM 1601 O O . VAL A 1 215 ? 23.464 -5.282 -5.543 1.00 47.34 215 VAL A O 1
ATOM 1604 N N . PRO A 1 216 ? 23.913 -5.668 -3.367 1.00 43.09 216 PRO A N 1
ATOM 1605 C CA . PRO A 1 216 ? 25.153 -6.376 -3.653 1.00 43.09 216 PRO A CA 1
ATOM 1606 C C . PRO A 1 216 ? 24.846 -7.572 -4.554 1.00 43.09 216 PRO A C 1
ATOM 1608 O O . PRO A 1 216 ? 24.002 -8.414 -4.238 1.00 43.09 216 PRO A O 1
ATOM 1611 N N . ARG A 1 217 ? 25.522 -7.635 -5.708 1.00 48.75 217 ARG A N 1
ATOM 1612 C CA . ARG A 1 217 ? 25.438 -8.795 -6.600 1.00 48.75 217 ARG A CA 1
ATOM 1613 C C . ARG A 1 217 ? 25.809 -10.032 -5.788 1.00 48.75 217 ARG A C 1
ATOM 1615 O O . ARG A 1 217 ? 26.817 -10.009 -5.081 1.00 48.75 217 ARG A O 1
ATOM 1622 N N . ARG A 1 218 ? 25.013 -11.106 -5.891 1.00 47.59 218 ARG A N 1
ATOM 1623 C CA . ARG A 1 218 ? 25.387 -12.405 -5.310 1.00 47.59 218 ARG A CA 1
ATOM 1624 C C . ARG A 1 218 ? 26.841 -12.700 -5.706 1.00 47.59 218 ARG A C 1
ATOM 1626 O O . ARG A 1 218 ? 27.138 -12.623 -6.903 1.00 47.59 218 ARG A O 1
ATOM 1633 N N . PRO A 1 219 ? 27.737 -13.050 -4.766 1.00 40.47 219 PRO A N 1
ATOM 1634 C CA . PRO A 1 219 ? 28.992 -13.660 -5.164 1.00 40.47 219 PRO A CA 1
ATOM 1635 C C . PRO A 1 219 ? 28.635 -14.899 -5.984 1.00 40.47 219 PRO A C 1
ATOM 1637 O O . PRO A 1 219 ? 27.756 -15.677 -5.596 1.00 40.47 219 PRO A O 1
ATOM 1640 N N . ALA A 1 220 ? 29.253 -15.032 -7.158 1.00 42.78 220 ALA A N 1
ATOM 1641 C CA . ALA A 1 220 ? 29.093 -16.214 -7.986 1.00 42.78 220 ALA A CA 1
ATOM 1642 C C . ALA A 1 220 ? 29.324 -17.440 -7.095 1.00 42.78 220 ALA A C 1
ATOM 1644 O O . ALA A 1 220 ? 30.337 -17.509 -6.397 1.00 42.78 220 ALA A O 1
ATOM 1645 N N . GLN A 1 221 ? 28.368 -18.372 -7.071 1.00 45.28 221 GLN A N 1
ATOM 1646 C CA . GLN A 1 221 ? 28.594 -19.665 -6.440 1.00 45.28 221 GLN A CA 1
ATOM 1647 C C . GLN A 1 221 ? 29.762 -20.309 -7.187 1.00 45.28 221 GLN A C 1
ATOM 1649 O O . GLN A 1 221 ? 29.609 -20.775 -8.315 1.00 45.28 221 GLN A O 1
ATOM 1654 N N . GLY A 1 222 ? 30.953 -20.230 -6.593 1.00 42.94 222 GLY A N 1
ATOM 1655 C CA . GLY A 1 222 ? 32.143 -20.874 -7.120 1.00 42.94 222 GLY A CA 1
ATOM 1656 C C . GLY A 1 222 ? 31.909 -22.382 -7.209 1.00 42.94 222 GLY A C 1
ATOM 1657 O O . GLY A 1 222 ? 31.145 -22.928 -6.406 1.00 42.94 222 GLY A O 1
ATOM 1658 N N . PRO A 1 223 ? 32.536 -23.067 -8.179 1.00 46.56 223 PRO A N 1
ATOM 1659 C CA . PRO A 1 223 ? 32.348 -24.497 -8.355 1.00 46.56 223 PRO A CA 1
ATOM 1660 C C . PRO A 1 223 ? 32.726 -25.218 -7.059 1.00 46.56 223 PRO A C 1
ATOM 1662 O O . PRO A 1 223 ? 33.818 -25.025 -6.518 1.00 46.56 223 PRO A O 1
ATOM 1665 N N . GLY A 1 224 ? 31.785 -26.010 -6.540 1.00 43.25 224 GLY A N 1
ATOM 1666 C CA . GLY A 1 224 ? 31.954 -26.772 -5.311 1.00 43.25 224 GLY A CA 1
ATOM 1667 C C . GLY A 1 224 ? 33.234 -27.599 -5.370 1.00 43.25 224 GLY A C 1
ATOM 1668 O O . GLY A 1 224 ? 33.416 -28.418 -6.271 1.00 43.25 224 GLY A O 1
ATOM 1669 N N . ARG A 1 225 ? 34.137 -27.371 -4.411 1.00 48.12 225 ARG A N 1
ATOM 1670 C CA . ARG A 1 225 ? 35.316 -28.216 -4.221 1.00 48.12 225 ARG A CA 1
ATOM 1671 C C . ARG A 1 225 ? 34.838 -29.637 -3.939 1.00 48.12 225 ARG A C 1
ATOM 1673 O O . ARG A 1 225 ? 34.253 -29.906 -2.891 1.00 48.12 225 ARG A O 1
ATOM 1680 N N . GLY A 1 226 ? 35.088 -30.526 -4.895 1.00 43.53 226 GLY A N 1
ATOM 1681 C CA . GLY A 1 226 ? 34.905 -31.957 -4.729 1.00 43.53 226 GLY A CA 1
ATOM 1682 C C . GLY A 1 226 ? 35.703 -32.450 -3.527 1.00 43.53 226 GLY A C 1
ATOM 1683 O O . GLY A 1 226 ? 36.905 -32.199 -3.419 1.00 43.53 226 GLY A O 1
ATOM 1684 N N . ARG A 1 227 ? 35.014 -33.153 -2.626 1.00 49.41 227 ARG A N 1
ATOM 1685 C CA . ARG A 1 227 ? 35.639 -34.031 -1.638 1.00 49.41 227 ARG A CA 1
ATOM 1686 C C . ARG A 1 227 ? 36.468 -35.068 -2.394 1.00 49.41 227 ARG A C 1
ATOM 1688 O O . ARG A 1 227 ? 35.918 -35.795 -3.218 1.00 49.41 227 ARG A O 1
ATOM 1695 N N . ARG A 1 228 ? 37.765 -35.141 -2.102 1.00 53.00 228 ARG A N 1
ATOM 1696 C CA . ARG A 1 228 ? 38.530 -36.373 -2.294 1.00 53.00 228 ARG A CA 1
ATOM 1697 C C . ARG A 1 228 ? 38.622 -37.068 -0.941 1.00 53.00 228 ARG A C 1
ATOM 1699 O O . ARG A 1 228 ? 38.868 -36.415 0.071 1.00 53.00 228 ARG A O 1
ATOM 1706 N N . THR A 1 229 ? 38.273 -38.343 -1.003 1.00 65.38 229 THR A N 1
ATOM 1707 C CA . THR A 1 229 ? 38.439 -39.418 -0.024 1.00 65.38 229 THR A CA 1
ATOM 1708 C C . THR A 1 229 ? 39.882 -39.577 0.408 1.00 65.38 229 THR A C 1
ATOM 1710 O O . THR A 1 229 ? 40.748 -39.398 -0.481 1.00 65.38 229 THR A O 1
#

Sequence (229 aa):
MVLGRATDPAFTALDSHLTRVRDALPGVSWLEADHRAALLDGLRASQPSLIYLYCHGGIANGVGYVALRLDETPLTSYEFDRGFRRRWRSRPLVLLNGCSTAALGVGQDFPLVGRLLWAGAAGVVGTEVDVREQQACAFADGLLPALLARGATAGEATRDARLALLRAGSGARPVPGGQRAVRRVRGRAADRVPGLPRRAAGDGGRVAELLGRLVPRRPAQGPGRGRRT

Secondary structure (DSSP, 8-state):
-EEEE---TT-SSHHHHHHHHHHTSTT---EEESSHHHHHHHHHH---SEEEEE-EEEEETTEEEEES-SSSPPEEGGGS-GGGTT--TT--EEEEESTTTT---TT-SB-HHHHHHHTT-SEEE--SS---HHHHHHHHHHHHHHHHTS---HHHHHHHHHHHHHHT----PPPSS---------------------PPPPTHHHHHHHHHHHSPPPPP-PPP-PPP-

Foldseek 3Di:
DEEAAAPPPVLPCRVVLVVLLPVLDPPDDYDYDLAPVSSLVPVQVDQDQAAEYQFAWDDAQLWTFTHSYLPDQTHTLPSLDPSLQLSHPSQHEYEYLYALNQADDDSNPGRNQVSSVRSRHPHYHYYNGHDDNVLSSLLCSQQSSCCPVVVHDNVVSNVVSVVVCVVVPVPCPDPPDDDDDPDDDDDDDDDDDDDDDDDDDDSVVSNNVSVVVVDPDPDPPPPDDDDDD

pLDDT: mean 78.81, std 24.08, ra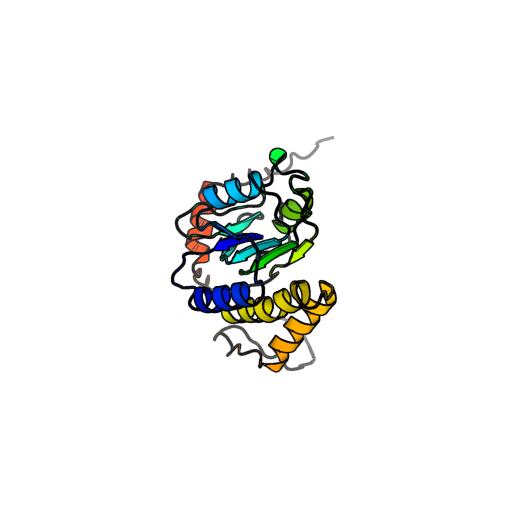nge [25.33, 98.31]

Radius of gyration: 20.55 Å; chains: 1; bounding box: 58×52×51 Å